Protein AF-I0I2G3-F1 (afdb_monomer_lite)

Radius of gyration: 22.26 Å; chains: 1; bounding box: 35×54×50 Å

Sequence (203 aa):
MKSCTKGRIFAIEGIVDIVRADERVVMYDIKTHDTAAVRANIEEHERQLNVYAHIWQNLRGQRLDETAVICTQLPETLKRAIAMGDERRIEVELAQWEPVISVPFEPEHVAETVVEFGAVVDQIEDGCFAPADLTTLQGRLPGTTRTFASAICQRCDARFSCASYRDYARSASHGVEARLRQYFEDFGDDGEQEERIISGLAD

Foldseek 3Di:
DDLCLVVDDDDDDDDWDWDDDDPAIEIEAEDQDAPVVCVVVVVVVQLVVLLVCCCQCPVVVHDHDFYKYFHPHQDPQLVVCVVVVVPVSNVVSVVVGDRIGTHDRDNVSNVVSVSVVSSVVVCVVVVVDAPDALCQQQDDDPPDPDGCCRPPLVPDPCNVVHPRNVVNVVVVCPVPPVVVVVVVPVPPPVVVVVVCVVVVPDD

pLDDT: mean 82.86, std 17.08, range [29.53, 97.31]

Secondary structure (DSSP, 8-state):
----------------EEEEETTEEEEEEEESS-HHHHHHTHHHHHHHHHHHHHIIIIIS-----EEEEEE-SPPHHHHHHHHHT-HHHHHHHHHH---EEEE---HHHHHHHHHHHHHHHHHHHTT---PPPHHHHHSBPTTSSSBHHHHTGGG-GGGGT-HHHHHHHHHTTTTHHHHHHHHHH-S--HHHHHHHHHTT---

Organism: Caldilinea aerophila (strain DSM 14535 / JCM 11387 / NBRC 104270 / STL-6-O1) (NCBI:txid926550)

InterPro domains:
  IPR011604 PD-(D/E)XK endonuclease-like domain superfamily [G3DSA:3.90.320.10] (2-164)
  IPR038726 PD-(D/E)XK endonuclease-like domain, AddAB-type [PF12705] (10-162)

Structure (mmCIF, N/CA/C/O backbone):
data_AF-I0I2G3-F1
#
_entry.id   AF-I0I2G3-F1
#
loop_
_atom_site.group_PDB
_atom_site.id
_atom_site.type_symbol
_atom_site.label_atom_id
_atom_site.label_alt_id
_atom_site.label_comp_id
_atom_site.label_asym_id
_atom_site.label_entity_id
_atom_site.label_seq_id
_atom_site.pdbx_PDB_ins_code
_atom_site.Cartn_x
_atom_site.Cartn_y
_atom_site.Cartn_z
_atom_site.occupancy
_atom_site.B_iso_or_equiv
_atom_site.auth_seq_id
_atom_site.auth_comp_id
_atom_site.auth_asym_id
_atom_site.auth_atom_id
_atom_site.pdbx_PDB_model_num
ATOM 1 N N . MET A 1 1 ? 6.280 17.556 12.533 1.00 34.00 1 MET A N 1
ATOM 2 C CA . MET A 1 1 ? 4.826 17.340 12.372 1.00 34.00 1 MET A CA 1
ATOM 3 C C . MET A 1 1 ? 4.164 17.502 13.730 1.00 34.00 1 MET A C 1
ATOM 5 O O . MET A 1 1 ? 4.653 16.914 14.684 1.00 34.00 1 MET A O 1
ATOM 9 N N . LYS A 1 2 ? 3.138 18.350 13.865 1.00 29.53 2 LYS A N 1
ATOM 10 C CA . LYS A 1 2 ? 2.362 18.444 15.112 1.00 29.53 2 LYS A CA 1
ATOM 11 C C . LYS A 1 2 ? 1.294 17.350 15.079 1.00 29.53 2 LYS A C 1
ATOM 13 O O . LYS A 1 2 ? 0.382 17.444 14.269 1.00 29.53 2 LYS A O 1
ATOM 18 N N . SER A 1 3 ? 1.422 16.342 15.940 1.00 40.59 3 SER A N 1
ATOM 19 C CA . SER A 1 3 ? 0.340 15.399 16.247 1.00 40.59 3 SER A CA 1
ATOM 20 C C . SER A 1 3 ? -0.824 16.201 16.832 1.00 40.59 3 SER A C 1
ATOM 22 O O . SER A 1 3 ? -0.683 16.815 17.892 1.00 40.59 3 SER A O 1
ATOM 24 N N . CYS A 1 4 ? -1.941 16.262 16.117 1.00 43.31 4 CYS A N 1
ATOM 25 C CA . CYS A 1 4 ? -3.121 17.006 16.527 1.00 43.31 4 CYS A CA 1
ATOM 26 C C . CYS A 1 4 ? -4.348 16.163 16.195 1.00 43.31 4 CYS A C 1
ATOM 28 O O . CYS A 1 4 ? -5.014 16.430 15.209 1.00 43.31 4 CYS A O 1
ATOM 30 N N . THR A 1 5 ? -4.623 15.130 16.992 1.00 59.16 5 THR A N 1
ATOM 31 C CA . THR A 1 5 ? -5.934 14.477 16.954 1.00 59.16 5 THR A CA 1
ATOM 32 C C . THR A 1 5 ? -6.941 15.441 17.579 1.00 59.16 5 THR A C 1
ATOM 34 O O . THR A 1 5 ? -6.922 15.660 18.792 1.00 59.16 5 THR A O 1
ATOM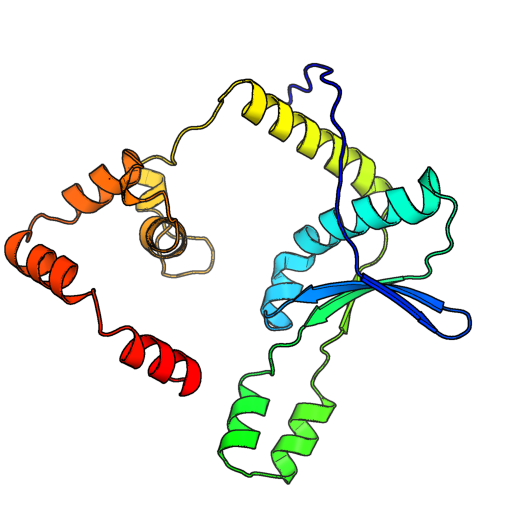 37 N N . LYS A 1 6 ? -7.808 16.056 16.772 1.00 75.88 6 LYS A N 1
ATOM 38 C CA . LYS A 1 6 ? -8.802 17.053 17.217 1.00 75.88 6 LYS A CA 1
ATOM 39 C C . LYS A 1 6 ? -10.054 16.427 17.839 1.00 75.88 6 LYS A C 1
ATOM 41 O O . LYS A 1 6 ? -11.040 17.121 18.071 1.00 75.88 6 LYS A O 1
ATOM 46 N N . GLY A 1 7 ? -10.028 15.121 18.110 1.00 75.19 7 GLY A N 1
ATOM 47 C CA . GLY A 1 7 ? -11.158 14.382 18.674 1.00 75.19 7 GLY A CA 1
ATOM 48 C C . GLY A 1 7 ? -12.331 14.225 17.703 1.00 75.19 7 GLY A C 1
ATOM 49 O O . GLY A 1 7 ? -13.448 13.967 18.146 1.00 75.19 7 GLY A O 1
ATOM 50 N N . ARG A 1 8 ? -12.100 14.398 16.392 1.00 84.25 8 ARG A N 1
ATOM 51 C CA . ARG A 1 8 ? -13.108 14.109 15.369 1.00 84.25 8 ARG A CA 1
ATOM 52 C C . ARG A 1 8 ? -13.425 12.618 15.371 1.00 84.25 8 ARG A C 1
ATOM 54 O O . ARG A 1 8 ? -12.535 11.780 15.491 1.00 84.25 8 ARG A O 1
ATOM 61 N N . ILE A 1 9 ? -14.706 12.301 15.230 1.00 88.56 9 ILE A N 1
ATOM 62 C CA . ILE A 1 9 ? -15.164 10.925 15.060 1.00 88.56 9 ILE A CA 1
ATOM 63 C C . ILE A 1 9 ? -15.030 10.581 13.579 1.00 88.56 9 ILE A C 1
ATOM 65 O O . ILE A 1 9 ? -15.525 11.319 12.729 1.00 88.56 9 ILE A O 1
ATOM 69 N N . PHE A 1 10 ? -14.386 9.458 13.283 1.00 89.75 10 PHE A N 1
ATOM 70 C CA . PHE A 1 10 ? -14.261 8.909 11.939 1.00 89.75 10 PHE A CA 1
ATOM 71 C C . PHE A 1 10 ? -14.585 7.415 11.953 1.00 89.75 10 PHE A C 1
ATOM 73 O O . PHE A 1 10 ? -14.518 6.759 12.995 1.00 89.75 10 PHE A O 1
ATOM 80 N N . ALA A 1 11 ? -14.941 6.886 10.787 1.00 89.19 11 ALA A N 1
ATOM 81 C CA . ALA A 1 11 ? -15.109 5.460 10.561 1.00 89.19 11 ALA A CA 1
ATOM 82 C C . ALA A 1 11 ? -13.995 4.970 9.631 1.00 89.19 11 ALA A C 1
ATOM 84 O O . ALA A 1 11 ? -13.629 5.663 8.683 1.00 89.19 11 ALA A O 1
ATOM 85 N N . ILE A 1 12 ? -13.462 3.781 9.912 1.00 88.19 12 ILE A N 1
ATOM 86 C CA . ILE A 1 12 ? -12.559 3.077 9.002 1.00 88.19 12 ILE A CA 1
ATOM 87 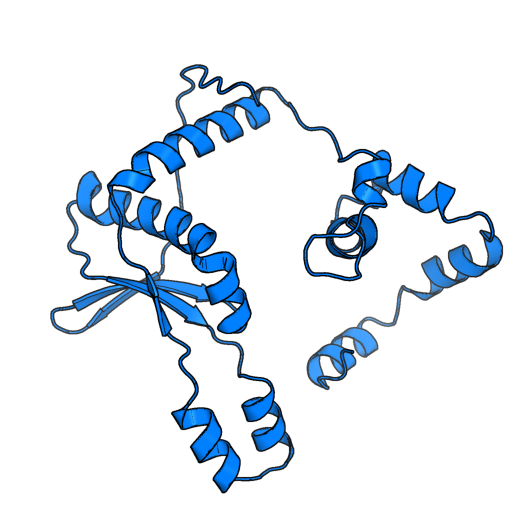C C . ILE A 1 12 ? -13.376 1.986 8.321 1.00 88.19 12 ILE A C 1
ATOM 89 O O . ILE A 1 12 ? -13.895 1.084 8.980 1.00 88.19 12 ILE A O 1
ATOM 93 N N . GLU A 1 13 ? -13.466 2.070 7.001 1.00 87.62 13 GLU A N 1
ATOM 94 C CA . GLU A 1 13 ? -14.130 1.079 6.164 1.00 87.62 13 GLU A CA 1
ATOM 95 C C . GLU A 1 13 ? -13.134 0.512 5.154 1.00 87.62 13 GLU A C 1
ATOM 97 O O . GLU A 1 13 ? -12.265 1.215 4.638 1.00 87.62 13 GLU A O 1
ATOM 102 N N . GLY A 1 14 ? -13.252 -0.781 4.873 1.00 84.25 14 GLY A N 1
ATOM 103 C CA . GLY A 1 14 ? -12.446 -1.447 3.864 1.00 84.25 14 GLY A CA 1
ATOM 104 C C . GLY A 1 14 ? -12.967 -2.840 3.558 1.00 84.25 14 GLY A C 1
ATOM 105 O O . GLY A 1 14 ? -13.774 -3.404 4.303 1.00 84.25 14 GLY A O 1
ATOM 106 N N . ILE A 1 15 ? -12.511 -3.368 2.430 1.00 87.25 15 ILE A N 1
ATOM 107 C CA . ILE A 1 15 ? -12.840 -4.702 1.942 1.00 87.25 15 ILE A CA 1
ATOM 108 C C . ILE A 1 15 ? -11.568 -5.531 2.050 1.00 87.25 15 ILE A C 1
ATOM 110 O O . ILE A 1 15 ? -10.496 -5.061 1.679 1.00 87.25 15 ILE A O 1
ATOM 114 N N . VAL A 1 16 ? -11.703 -6.743 2.575 1.00 86.50 16 VAL A N 1
ATOM 115 C CA . VAL A 1 16 ? -10.601 -7.695 2.691 1.00 86.50 16 VAL A CA 1
ATOM 116 C C . VAL A 1 16 ? -10.991 -9.025 2.096 1.00 86.50 16 VAL A C 1
ATOM 118 O O . VAL A 1 16 ? -12.137 -9.465 2.239 1.00 86.50 16 VAL A O 1
ATOM 121 N N . ASP A 1 17 ? -10.010 -9.674 1.486 1.00 90.06 17 ASP A N 1
ATOM 122 C CA . ASP A 1 17 ? -10.152 -11.030 1.002 1.00 90.06 17 ASP A CA 1
ATOM 123 C C . ASP A 1 17 ? -9.807 -12.013 2.125 1.00 90.06 17 ASP A C 1
ATOM 125 O O . ASP A 1 17 ? -8.842 -11.848 2.876 1.00 90.06 17 ASP A O 1
ATOM 129 N N . ILE A 1 18 ? -10.643 -13.038 2.283 1.00 91.19 18 ILE A N 1
ATOM 130 C CA . ILE A 1 18 ? -10.471 -14.071 3.305 1.00 91.19 18 ILE A CA 1
ATOM 131 C C . ILE A 1 18 ? -10.668 -15.430 2.652 1.00 91.19 18 ILE A C 1
ATOM 133 O O . ILE A 1 18 ? -11.665 -15.674 1.972 1.00 91.19 18 ILE A O 1
ATOM 137 N N . VAL A 1 19 ? -9.740 -16.344 2.915 1.00 90.81 19 VAL A N 1
ATOM 138 C CA . VAL A 1 19 ? -9.884 -17.762 2.591 1.00 90.81 19 VAL A CA 1
ATOM 139 C C . VAL A 1 19 ? -10.072 -18.519 3.893 1.00 90.81 19 VAL A C 1
ATOM 141 O O . VAL A 1 19 ? -9.331 -18.349 4.862 1.00 90.81 19 VAL A O 1
ATOM 144 N N . ARG A 1 20 ? -11.095 -19.371 3.903 1.00 90.31 20 ARG A N 1
ATOM 145 C CA . ARG A 1 20 ? -11.363 -20.326 4.971 1.00 90.31 20 ARG A CA 1
ATOM 146 C C . ARG A 1 20 ? -11.231 -21.720 4.379 1.00 90.31 20 ARG A C 1
ATOM 148 O O . ARG A 1 20 ? -12.069 -22.118 3.574 1.00 90.31 20 ARG A O 1
ATOM 155 N N . ALA A 1 21 ? -10.182 -22.427 4.772 1.00 87.31 21 ALA A N 1
ATOM 156 C CA . ALA A 1 21 ? -9.932 -23.802 4.367 1.00 87.31 21 ALA A CA 1
ATOM 157 C C . ALA A 1 21 ? -9.712 -24.644 5.624 1.00 87.31 21 ALA A C 1
ATOM 159 O O . ALA A 1 21 ? -8.877 -24.301 6.461 1.00 87.31 21 ALA A O 1
ATOM 160 N N . ASP A 1 22 ? -10.491 -25.715 5.758 1.00 85.69 22 ASP A N 1
ATOM 161 C CA . ASP A 1 22 ? -10.496 -26.599 6.924 1.00 85.69 22 ASP A CA 1
ATOM 162 C C . ASP A 1 22 ? -10.585 -25.817 8.250 1.00 85.69 22 ASP A C 1
ATOM 164 O O . ASP A 1 22 ? -11.580 -25.139 8.522 1.00 85.69 22 ASP A O 1
ATOM 168 N N . GLU A 1 23 ? -9.532 -25.884 9.067 1.00 87.94 23 GLU A N 1
ATOM 169 C CA . GLU A 1 23 ? -9.432 -25.225 10.368 1.00 87.94 23 GLU A CA 1
ATOM 170 C C . GLU A 1 23 ? -8.621 -23.922 10.340 1.00 87.94 23 GLU A C 1
ATOM 172 O O . GLU A 1 23 ? -8.274 -23.416 11.408 1.00 87.94 23 GLU A O 1
ATOM 177 N N . ARG A 1 24 ? -8.306 -23.375 9.158 1.00 90.56 24 ARG A N 1
ATOM 178 C CA . ARG A 1 24 ? -7.487 -22.165 9.005 1.00 90.56 24 ARG A CA 1
ATOM 179 C C . ARG A 1 24 ? -8.250 -21.056 8.285 1.00 90.56 24 ARG A C 1
ATOM 181 O O . ARG A 1 24 ? -8.830 -21.251 7.216 1.00 90.56 24 ARG A O 1
ATOM 188 N N . VAL A 1 25 ? -8.223 -19.868 8.873 1.00 92.88 25 VAL A N 1
ATOM 189 C CA . VAL A 1 25 ? -8.755 -18.625 8.320 1.00 92.88 25 VAL A CA 1
ATOM 190 C C . VAL A 1 25 ? -7.587 -17.691 8.057 1.00 92.88 25 VAL A C 1
ATOM 192 O O . VAL A 1 25 ? -6.916 -17.261 8.994 1.00 92.88 25 VAL A O 1
ATOM 195 N N . VAL A 1 26 ? -7.365 -17.369 6.788 1.00 93.19 26 VAL A N 1
ATOM 196 C CA . VAL A 1 26 ? -6.298 -16.464 6.358 1.00 93.19 26 VAL A CA 1
ATOM 197 C C . VAL A 1 26 ? -6.931 -15.240 5.719 1.00 93.19 26 VAL A C 1
ATOM 199 O O . VAL A 1 26 ? -7.720 -15.369 4.780 1.00 93.19 26 VAL A O 1
ATOM 202 N N . MET A 1 27 ? -6.595 -14.064 6.236 1.00 94.75 27 MET A N 1
ATOM 203 C CA . MET A 1 27 ? -6.882 -12.791 5.579 1.00 94.75 27 MET A CA 1
ATOM 204 C C . MET A 1 27 ? -5.725 -12.471 4.650 1.00 94.75 27 MET A C 1
ATOM 206 O O . MET A 1 27 ? -4.569 -12.609 5.039 1.00 94.75 27 MET A O 1
ATOM 210 N N . TYR A 1 28 ? -6.010 -12.046 3.432 1.00 93.88 28 TYR A N 1
ATOM 211 C CA . TYR A 1 28 ? -4.944 -11.693 2.516 1.00 93.88 28 TYR A CA 1
ATOM 212 C C . TYR A 1 28 ? -5.275 -10.479 1.673 1.00 93.88 28 TYR A C 1
ATOM 214 O O . TYR A 1 28 ? -6.423 -10.058 1.550 1.00 93.88 28 TYR A O 1
ATOM 222 N N . ASP A 1 29 ? -4.218 -9.930 1.098 1.00 93.19 29 ASP A N 1
ATOM 223 C CA . ASP A 1 29 ? -4.259 -8.822 0.165 1.00 93.19 29 ASP A CA 1
ATOM 224 C C . ASP A 1 29 ? -3.527 -9.235 -1.118 1.00 93.19 29 ASP A C 1
ATOM 226 O O . ASP A 1 29 ? -2.368 -9.656 -1.088 1.00 93.19 29 ASP A O 1
ATOM 230 N N . ILE A 1 30 ? -4.224 -9.189 -2.255 1.00 92.50 30 ILE A N 1
ATOM 231 C CA . ILE A 1 30 ? -3.646 -9.548 -3.555 1.00 92.50 30 ILE A CA 1
ATOM 232 C C . ILE A 1 30 ? -2.977 -8.315 -4.159 1.00 92.50 30 ILE A C 1
ATOM 234 O O . ILE A 1 30 ? -3.621 -7.288 -4.376 1.00 92.50 30 ILE A O 1
ATOM 238 N N . LYS A 1 31 ? -1.696 -8.433 -4.518 1.00 90.81 31 LYS A N 1
ATOM 239 C CA . LYS A 1 31 ? -0.933 -7.373 -5.183 1.00 90.81 31 LYS A CA 1
ATOM 240 C C . LYS A 1 31 ? -0.419 -7.816 -6.550 1.00 90.81 31 LYS A C 1
ATOM 242 O O . LYS A 1 31 ? -0.006 -8.956 -6.764 1.00 90.81 31 LYS A O 1
ATOM 247 N N . THR A 1 32 ? -0.407 -6.873 -7.487 1.00 89.75 32 THR A N 1
ATOM 248 C CA . THR A 1 32 ? 0.162 -7.023 -8.838 1.00 89.75 32 THR A CA 1
ATOM 249 C C . THR A 1 32 ? 1.641 -6.640 -8.907 1.00 89.75 32 THR A C 1
ATOM 251 O O . THR A 1 32 ? 2.166 -6.459 -9.998 1.00 89.75 32 THR A O 1
ATOM 254 N N . HIS A 1 33 ? 2.293 -6.471 -7.758 1.00 87.38 33 HIS A N 1
ATOM 255 C CA . HIS A 1 33 ? 3.720 -6.180 -7.649 1.00 87.38 33 HIS A CA 1
ATOM 256 C C . HIS A 1 33 ? 4.502 -7.478 -7.434 1.00 87.38 33 HIS A C 1
ATOM 258 O O . HIS A 1 33 ? 3.933 -8.485 -7.001 1.00 87.38 33 HIS A O 1
ATOM 264 N N . ASP A 1 34 ? 5.802 -7.460 -7.728 1.00 86.56 34 ASP A N 1
ATOM 265 C CA . ASP A 1 34 ? 6.682 -8.577 -7.403 1.00 86.56 34 ASP A CA 1
ATOM 266 C C . ASP A 1 34 ? 6.962 -8.676 -5.892 1.00 86.56 34 ASP A C 1
ATOM 268 O O . ASP A 1 34 ? 6.750 -7.744 -5.108 1.00 86.56 34 ASP A O 1
ATOM 272 N N . THR A 1 35 ? 7.456 -9.840 -5.482 1.00 89.31 35 THR A N 1
ATOM 273 C CA . THR A 1 35 ? 7.697 -10.160 -4.074 1.00 89.31 35 THR A CA 1
ATOM 274 C C . THR A 1 35 ? 8.804 -9.310 -3.455 1.00 89.31 35 THR A C 1
ATOM 276 O O . THR A 1 35 ? 8.755 -9.042 -2.257 1.00 89.31 35 THR A O 1
ATOM 279 N N . ALA A 1 36 ? 9.790 -8.853 -4.232 1.00 87.19 36 ALA A N 1
ATOM 280 C CA . ALA A 1 36 ? 10.865 -8.005 -3.729 1.00 87.19 36 ALA A CA 1
ATOM 281 C C . ALA A 1 36 ? 10.348 -6.596 -3.411 1.00 87.19 36 ALA A C 1
ATOM 283 O O . ALA A 1 36 ? 10.671 -6.052 -2.355 1.00 87.19 36 ALA A O 1
ATOM 284 N N . ALA A 1 37 ? 9.495 -6.040 -4.275 1.00 85.81 37 ALA A N 1
ATOM 285 C CA . ALA A 1 37 ? 8.841 -4.756 -4.058 1.00 85.81 37 ALA A CA 1
ATOM 286 C C . ALA A 1 37 ? 7.932 -4.780 -2.820 1.00 85.81 37 ALA A C 1
ATOM 288 O O . ALA A 1 37 ? 7.991 -3.860 -2.005 1.00 85.81 37 ALA A O 1
ATOM 289 N N . VAL A 1 38 ? 7.143 -5.844 -2.635 1.00 89.81 38 VAL A N 1
ATOM 290 C CA . VAL A 1 38 ? 6.296 -6.004 -1.439 1.00 89.81 38 VAL A CA 1
ATOM 291 C C . VAL A 1 38 ? 7.145 -6.164 -0.177 1.00 89.81 38 VAL A C 1
ATOM 293 O O . VAL A 1 38 ? 6.899 -5.483 0.814 1.00 89.81 38 VAL A O 1
ATOM 296 N N . ARG A 1 39 ? 8.189 -7.006 -0.202 1.00 90.81 39 ARG A N 1
ATOM 297 C CA . ARG A 1 39 ? 9.089 -7.194 0.953 1.00 90.81 39 ARG A CA 1
ATOM 298 C C . ARG A 1 39 ? 9.806 -5.904 1.352 1.00 90.81 39 ARG A C 1
ATOM 300 O O . ARG A 1 39 ? 9.988 -5.665 2.540 1.00 90.81 39 ARG A O 1
ATOM 307 N N . ALA A 1 40 ? 10.187 -5.070 0.386 1.00 88.50 40 ALA A N 1
ATOM 308 C CA . ALA A 1 40 ? 10.818 -3.780 0.656 1.00 88.50 40 ALA A CA 1
ATOM 309 C C . ALA A 1 40 ? 9.880 -2.773 1.349 1.00 88.50 40 ALA A C 1
ATOM 311 O O . ALA A 1 40 ? 10.372 -1.840 1.974 1.00 88.50 40 ALA A O 1
ATOM 312 N N . ASN A 1 41 ? 8.559 -2.969 1.260 1.00 88.88 41 ASN A N 1
ATOM 313 C CA . ASN A 1 41 ? 7.534 -2.090 1.835 1.00 88.88 41 ASN A CA 1
ATOM 314 C C . ASN A 1 41 ? 6.608 -2.846 2.805 1.00 88.88 41 ASN A C 1
ATOM 316 O O . ASN A 1 41 ? 5.440 -2.494 2.972 1.00 88.88 41 ASN A O 1
ATOM 320 N N . ILE A 1 42 ? 7.111 -3.912 3.437 1.00 90.44 42 ILE A N 1
ATOM 321 C CA . ILE A 1 42 ? 6.284 -4.830 4.231 1.00 90.44 42 ILE A CA 1
ATOM 322 C C . ILE A 1 42 ? 5.566 -4.130 5.391 1.00 90.44 42 ILE A C 1
ATOM 324 O O . ILE A 1 42 ? 4.415 -4.447 5.664 1.00 90.44 42 ILE A O 1
ATOM 328 N N . GLU A 1 43 ? 6.195 -3.121 5.996 1.00 90.44 43 GLU A N 1
ATOM 329 C CA . GLU A 1 43 ? 5.629 -2.323 7.092 1.00 90.44 43 GLU A CA 1
ATOM 330 C C . GLU A 1 43 ? 4.361 -1.549 6.677 1.00 90.44 43 GLU A C 1
ATOM 332 O O . GLU A 1 43 ? 3.481 -1.282 7.494 1.00 90.44 43 GLU A O 1
ATOM 337 N N . GLU A 1 44 ? 4.236 -1.153 5.405 1.00 88.38 44 GLU A N 1
ATOM 338 C CA . GLU A 1 44 ? 3.019 -0.498 4.902 1.00 88.38 44 GLU A CA 1
ATOM 339 C C . GLU A 1 44 ? 1.870 -1.502 4.772 1.00 88.38 44 GLU A C 1
ATOM 341 O O . GLU A 1 44 ? 0.740 -1.224 5.183 1.00 88.38 44 GLU A O 1
ATOM 346 N N . HIS A 1 45 ? 2.172 -2.695 4.255 1.00 91.06 45 HIS A N 1
ATOM 347 C CA . HIS A 1 45 ? 1.209 -3.790 4.157 1.00 91.06 45 HIS A CA 1
ATOM 348 C C . HIS A 1 45 ? 0.780 -4.296 5.538 1.00 91.06 45 HIS A C 1
ATOM 350 O O . HIS A 1 45 ? -0.403 -4.557 5.758 1.00 91.06 45 HIS A O 1
ATOM 356 N N . GLU A 1 46 ? 1.716 -4.378 6.482 1.00 92.06 46 GLU A N 1
ATOM 357 C CA . GLU A 1 46 ? 1.460 -4.759 7.869 1.00 92.06 46 GLU A CA 1
ATOM 358 C C . GLU A 1 46 ? 0.494 -3.791 8.551 1.00 92.06 46 GLU A C 1
ATOM 360 O O . GLU A 1 46 ? -0.527 -4.224 9.085 1.00 92.06 46 GLU A O 1
ATOM 365 N N . ARG A 1 47 ? 0.738 -2.476 8.459 1.00 90.94 47 ARG A N 1
ATOM 366 C CA . ARG A 1 47 ? -0.167 -1.460 9.022 1.00 90.94 47 ARG A CA 1
ATOM 367 C C . ARG A 1 47 ? -1.596 -1.613 8.513 1.00 90.94 47 ARG A C 1
ATOM 369 O O . ARG A 1 47 ? -2.541 -1.584 9.302 1.00 90.94 47 ARG A O 1
ATOM 376 N N . GLN A 1 48 ? -1.764 -1.823 7.207 1.00 89.62 48 GLN A N 1
ATOM 377 C CA . GLN A 1 48 ? -3.082 -2.046 6.617 1.00 89.62 48 GLN A CA 1
ATOM 378 C C . GLN A 1 48 ? -3.735 -3.338 7.140 1.00 89.62 48 GLN A C 1
ATOM 380 O O . GLN A 1 48 ? -4.876 -3.310 7.611 1.00 89.62 48 GLN A O 1
ATOM 385 N N . LEU A 1 49 ? -3.024 -4.467 7.074 1.00 92.44 49 LEU A N 1
ATOM 386 C CA . LEU A 1 49 ? -3.552 -5.774 7.472 1.00 92.44 49 LEU A CA 1
ATOM 387 C C . LEU A 1 49 ? -3.852 -5.848 8.974 1.00 92.44 49 LEU A C 1
ATOM 389 O O . LEU A 1 49 ? -4.855 -6.452 9.351 1.00 92.44 49 LEU A O 1
ATOM 393 N N . ASN A 1 50 ? -3.066 -5.187 9.825 1.00 91.75 50 ASN A N 1
ATOM 394 C CA . ASN A 1 50 ? -3.292 -5.140 11.270 1.00 91.75 50 ASN A CA 1
ATOM 395 C C . ASN A 1 50 ? -4.615 -4.447 11.623 1.00 91.75 50 ASN A C 1
ATOM 397 O O . ASN A 1 50 ? -5.366 -4.942 12.467 1.00 91.75 50 ASN A O 1
ATOM 401 N N . VAL A 1 51 ? -4.954 -3.341 10.951 1.00 92.12 51 VAL A N 1
ATOM 402 C CA . VAL A 1 51 ? -6.243 -2.658 11.161 1.00 92.12 51 VAL A CA 1
ATOM 403 C C . VAL A 1 51 ? -7.407 -3.583 10.809 1.00 92.12 51 VAL A C 1
ATOM 405 O O . VAL A 1 51 ? -8.361 -3.711 11.581 1.00 92.12 51 VAL A O 1
ATOM 408 N N . TYR A 1 52 ? -7.325 -4.281 9.676 1.00 91.81 52 TYR A N 1
ATOM 409 C CA . TYR A 1 52 ? -8.376 -5.210 9.273 1.00 91.81 52 TYR A CA 1
ATOM 410 C C . TYR A 1 52 ? -8.466 -6.441 10.174 1.00 91.81 52 TYR A C 1
ATOM 412 O O . TYR A 1 52 ? -9.572 -6.837 10.554 1.00 91.81 52 TYR A O 1
ATOM 420 N N . ALA A 1 53 ? -7.326 -7.013 10.561 1.00 92.12 53 ALA A N 1
ATOM 421 C CA . ALA A 1 53 ? -7.255 -8.123 11.499 1.00 92.12 53 ALA A CA 1
ATOM 422 C C . ALA A 1 53 ? -7.901 -7.754 12.839 1.00 92.12 53 ALA A C 1
ATOM 424 O O . ALA A 1 53 ? -8.719 -8.520 13.347 1.00 92.12 53 ALA A O 1
ATOM 425 N N . HIS A 1 54 ? -7.647 -6.546 13.353 1.00 91.12 54 HIS A N 1
ATOM 426 C CA . HIS A 1 54 ? -8.279 -6.047 14.572 1.00 91.12 54 HIS A CA 1
ATOM 427 C C . HIS A 1 54 ? -9.801 -5.895 14.434 1.00 91.12 54 HIS A C 1
ATOM 429 O O . HIS A 1 54 ? -10.557 -6.344 15.298 1.00 91.12 54 HIS A O 1
ATOM 435 N N . ILE A 1 55 ? -10.285 -5.302 13.337 1.00 90.00 55 ILE A N 1
ATOM 436 C CA . ILE A 1 55 ? -11.730 -5.179 13.083 1.00 90.00 55 ILE A CA 1
ATOM 437 C C . ILE A 1 55 ? -12.381 -6.570 13.030 1.00 90.00 55 ILE A C 1
ATOM 439 O O . ILE A 1 55 ? -13.461 -6.785 13.585 1.00 90.00 55 ILE A O 1
ATOM 443 N N . TRP A 1 56 ? -11.725 -7.530 12.383 1.00 91.44 56 TRP A N 1
ATOM 444 C CA . TRP A 1 56 ? -12.236 -8.884 12.219 1.00 91.44 56 TRP A CA 1
ATOM 445 C C . TRP A 1 56 ? -12.228 -9.693 13.526 1.00 91.44 56 TRP A C 1
ATOM 447 O O . TRP A 1 56 ? -13.269 -10.215 13.933 1.00 91.44 56 TRP A O 1
ATOM 457 N N . GLN A 1 57 ? -11.084 -9.769 14.208 1.00 90.62 57 GLN A N 1
ATOM 458 C CA . GLN A 1 57 ? -10.924 -10.551 15.435 1.00 90.62 57 GLN A CA 1
ATOM 459 C C . GLN A 1 57 ? -11.592 -9.893 16.639 1.00 90.62 57 GLN A C 1
ATOM 461 O O . GLN A 1 57 ? -12.393 -10.528 17.323 1.00 90.62 57 GLN A O 1
ATOM 466 N N . ASN A 1 58 ? -11.284 -8.624 16.904 1.00 87.12 58 ASN A N 1
ATOM 467 C CA . ASN A 1 58 ? -11.643 -7.975 18.162 1.00 87.12 58 ASN A CA 1
ATOM 468 C C . ASN A 1 58 ? -13.042 -7.364 18.113 1.00 87.12 58 ASN A C 1
ATOM 470 O O . ASN A 1 58 ? -13.811 -7.534 19.056 1.00 87.12 58 ASN A O 1
ATOM 474 N N . LEU A 1 59 ? -13.386 -6.662 17.028 1.00 87.06 59 LEU A N 1
ATOM 475 C CA . LEU A 1 59 ? -14.673 -5.960 16.943 1.00 87.06 59 LEU A CA 1
ATOM 476 C C . LEU A 1 59 ? -15.807 -6.872 16.464 1.00 87.06 59 LEU A C 1
ATOM 478 O O . LEU A 1 59 ? -16.936 -6.745 16.935 1.00 87.06 59 LEU A O 1
ATOM 482 N N . ARG A 1 60 ? -15.523 -7.804 15.543 1.00 89.12 60 ARG A N 1
ATOM 483 C CA . ARG A 1 60 ? -16.515 -8.761 15.015 1.00 89.12 60 ARG A CA 1
ATOM 484 C C . ARG A 1 60 ? -16.474 -10.140 15.682 1.00 89.12 60 ARG A C 1
ATOM 486 O O . ARG A 1 60 ? -17.345 -10.963 15.391 1.00 89.12 60 ARG A O 1
ATOM 493 N N . GLY A 1 61 ? -15.494 -10.403 16.550 1.00 90.88 61 GLY A N 1
ATOM 494 C CA . GLY A 1 61 ? -15.373 -11.665 17.289 1.00 90.88 61 GLY A CA 1
ATOM 495 C C . GLY A 1 61 ? -15.091 -12.882 16.405 1.00 90.88 61 GLY A C 1
ATOM 496 O O . GLY A 1 61 ? -15.466 -13.998 16.762 1.00 90.88 61 GLY A O 1
ATOM 497 N N . GLN A 1 62 ? -14.509 -12.682 15.221 1.00 91.62 62 GLN A N 1
ATOM 498 C CA . GLN A 1 62 ? -14.268 -13.756 14.261 1.00 91.62 62 GLN A CA 1
ATOM 499 C C . GLN A 1 62 ? -12.869 -14.349 14.432 1.00 91.62 62 GLN A C 1
ATOM 501 O O . GLN A 1 62 ? -11.895 -13.643 14.668 1.00 91.62 62 GLN A O 1
ATOM 506 N N . ARG A 1 63 ? -12.737 -15.663 14.242 1.00 91.44 63 ARG A N 1
ATOM 507 C CA . ARG A 1 63 ? -11.419 -16.307 14.205 1.00 91.44 63 ARG A CA 1
ATOM 508 C C . ARG A 1 63 ? -10.635 -15.857 12.967 1.00 91.44 63 ARG A C 1
ATOM 510 O O . ARG A 1 63 ? -11.200 -15.769 11.874 1.00 91.44 63 ARG A O 1
ATOM 517 N N . LEU A 1 64 ? -9.342 -15.627 13.156 1.00 92.38 64 LEU A N 1
ATOM 518 C CA . LEU A 1 64 ? -8.342 -15.380 12.121 1.00 92.38 64 LEU A CA 1
ATOM 519 C C . LEU A 1 64 ? -7.033 -15.988 12.610 1.00 92.38 64 LEU A C 1
ATOM 521 O O . LEU A 1 64 ? -6.675 -15.774 13.765 1.00 92.38 64 LEU A O 1
ATOM 525 N N . ASP A 1 65 ? -6.372 -16.761 11.760 1.00 91.38 65 ASP A N 1
ATOM 526 C CA . ASP A 1 65 ? -5.161 -17.496 12.121 1.00 91.38 65 ASP A CA 1
ATOM 527 C C . ASP A 1 65 ? -3.900 -16.840 11.542 1.00 91.38 65 ASP A C 1
ATOM 529 O O . ASP A 1 65 ? -2.833 -16.952 12.135 1.00 91.38 65 ASP A O 1
ATOM 533 N N . GLU A 1 66 ? -4.010 -16.146 10.404 1.00 91.69 66 GLU A N 1
ATOM 534 C CA . GLU A 1 66 ? -2.876 -15.509 9.724 1.00 91.69 66 GLU A CA 1
ATOM 535 C C . GLU A 1 66 ? -3.324 -14.348 8.826 1.00 91.69 66 GLU A C 1
ATOM 537 O O . GLU A 1 66 ? -4.457 -14.342 8.329 1.00 91.69 66 GLU A O 1
ATOM 542 N N . THR A 1 67 ? -2.413 -13.400 8.576 1.00 94.56 67 THR A N 1
ATOM 543 C CA . THR A 1 67 ? -2.519 -12.460 7.459 1.00 94.56 67 THR A CA 1
ATOM 544 C C . THR A 1 67 ? -1.375 -12.644 6.454 1.00 94.56 67 THR A C 1
ATOM 546 O O . THR A 1 67 ? -0.287 -13.111 6.796 1.00 94.56 67 THR A O 1
ATOM 549 N N . ALA A 1 68 ? -1.623 -12.342 5.179 1.00 95.06 68 ALA A N 1
ATOM 550 C CA . ALA A 1 68 ? -0.617 -12.493 4.130 1.00 95.06 68 ALA A CA 1
ATOM 551 C C . ALA A 1 68 ? -0.815 -11.514 2.966 1.00 95.06 68 ALA A C 1
ATOM 553 O O . ALA A 1 68 ? -1.921 -11.054 2.696 1.00 95.06 68 ALA A O 1
ATOM 554 N N . VAL A 1 69 ? 0.250 -11.260 2.211 1.00 95.06 69 VAL A N 1
ATOM 555 C CA . VAL A 1 69 ? 0.180 -10.618 0.891 1.00 95.06 69 VAL A CA 1
ATOM 556 C C . VAL A 1 69 ? 0.450 -11.668 -0.182 1.00 95.06 69 VAL A C 1
ATOM 558 O O . VAL A 1 69 ? 1.412 -12.430 -0.078 1.00 95.06 69 VAL A O 1
ATOM 561 N N . ILE A 1 70 ? -0.385 -11.712 -1.221 1.00 94.62 70 ILE A N 1
ATOM 562 C CA . ILE A 1 70 ? -0.230 -12.625 -2.360 1.00 94.62 70 ILE A CA 1
ATOM 563 C C . ILE A 1 70 ? 0.187 -11.820 -3.589 1.00 94.62 70 ILE A C 1
ATOM 565 O O . ILE A 1 70 ? -0.585 -11.028 -4.129 1.00 94.62 70 ILE A O 1
ATOM 569 N N . CYS A 1 71 ? 1.411 -12.045 -4.054 1.00 94.50 71 CYS A N 1
ATOM 570 C CA . CYS A 1 71 ? 1.964 -11.412 -5.244 1.00 94.50 71 CYS A CA 1
ATOM 571 C C . CYS A 1 71 ? 1.608 -12.223 -6.492 1.00 94.50 71 CYS A C 1
ATOM 573 O O . CYS A 1 71 ? 1.964 -13.394 -6.605 1.00 94.50 71 CYS A O 1
ATOM 575 N N . THR A 1 72 ? 0.940 -11.593 -7.454 1.00 92.75 72 THR A N 1
ATOM 576 C CA . THR A 1 72 ? 0.545 -12.235 -8.723 1.00 92.75 72 THR A CA 1
ATOM 577 C C . THR A 1 72 ? 1.535 -11.993 -9.859 1.00 92.75 72 THR A C 1
ATOM 579 O O . THR A 1 72 ? 1.487 -12.686 -10.876 1.00 92.75 72 THR A O 1
ATOM 582 N N . GLN A 1 73 ? 2.461 -11.043 -9.700 1.00 92.56 73 GLN A N 1
ATOM 583 C CA . GLN A 1 73 ? 3.488 -10.778 -10.699 1.00 92.56 73 GLN A CA 1
ATOM 584 C C . GLN A 1 73 ? 4.538 -11.894 -10.702 1.00 92.56 73 GLN A C 1
ATOM 586 O O . GLN A 1 73 ? 5.198 -12.157 -9.695 1.00 92.56 73 GLN A O 1
ATOM 591 N N . LEU A 1 74 ? 4.727 -12.511 -11.869 1.00 91.56 74 LEU A N 1
ATOM 592 C CA . LEU A 1 74 ? 5.795 -13.484 -12.079 1.00 91.56 74 LEU A CA 1
ATOM 593 C C . LEU A 1 74 ? 7.174 -12.808 -11.957 1.00 91.56 74 LEU A C 1
ATOM 595 O O . LEU A 1 74 ? 7.351 -11.709 -12.494 1.00 91.56 74 LEU A O 1
ATOM 599 N N . PRO A 1 75 ? 8.173 -13.464 -11.342 1.00 91.19 75 PRO A N 1
ATOM 600 C CA . PRO A 1 75 ? 9.552 -12.991 -11.372 1.00 91.19 75 PRO A CA 1
ATOM 601 C C . PRO A 1 75 ? 10.063 -12.833 -12.810 1.00 91.19 75 PRO A C 1
ATOM 603 O O . PRO A 1 75 ? 9.759 -13.650 -13.682 1.00 91.19 75 PRO A O 1
ATOM 606 N N . GLU A 1 76 ? 10.904 -11.828 -13.067 1.00 91.25 76 GLU A N 1
ATOM 607 C CA . GLU A 1 76 ? 11.468 -11.582 -14.407 1.00 91.25 76 GLU A CA 1
ATOM 608 C C . GLU A 1 76 ? 12.293 -12.761 -14.946 1.00 91.25 76 GLU A C 1
ATOM 610 O O . GLU A 1 76 ? 12.445 -12.952 -16.154 1.00 91.25 76 GLU A O 1
ATOM 615 N N . THR A 1 77 ? 12.859 -13.583 -14.065 1.00 93.00 77 THR A N 1
ATOM 616 C CA . THR A 1 77 ? 13.549 -14.818 -14.451 1.00 93.00 77 THR A CA 1
ATOM 617 C C . THR A 1 77 ? 12.577 -15.875 -14.980 1.00 93.00 77 THR A C 1
ATOM 619 O O . THR A 1 77 ? 12.843 -16.456 -16.034 1.00 93.00 77 THR A O 1
ATOM 622 N N . LEU A 1 78 ? 11.423 -16.046 -14.329 1.00 93.94 78 LEU A N 1
ATOM 623 C CA . LEU A 1 78 ? 10.356 -16.952 -14.757 1.00 93.94 78 LEU A CA 1
ATOM 624 C C . LEU A 1 78 ? 9.688 -16.469 -16.053 1.00 93.94 78 LEU A C 1
ATOM 626 O O . LEU A 1 78 ? 9.526 -17.260 -16.980 1.00 93.94 78 LEU A O 1
ATOM 630 N N . LYS A 1 79 ? 9.386 -15.168 -16.175 1.00 94.31 79 LYS A N 1
ATOM 631 C CA . LYS A 1 79 ? 8.848 -14.586 -17.423 1.00 94.31 79 LYS A CA 1
ATOM 632 C C . LYS A 1 79 ? 9.759 -14.868 -18.620 1.00 94.31 79 LYS A C 1
ATOM 634 O O . LYS A 1 79 ? 9.289 -15.306 -19.667 1.00 94.31 79 LYS A O 1
ATOM 639 N N . ARG A 1 80 ? 11.074 -14.672 -18.455 1.00 95.06 80 ARG A N 1
ATOM 640 C CA . ARG A 1 80 ? 12.067 -14.960 -19.505 1.00 95.06 80 ARG A CA 1
ATOM 641 C C . ARG A 1 80 ? 12.137 -16.443 -19.858 1.00 95.06 80 ARG A C 1
ATOM 643 O O . ARG A 1 80 ? 12.228 -16.764 -21.037 1.00 95.06 80 ARG A O 1
ATOM 650 N N . ALA A 1 81 ? 12.073 -17.336 -18.870 1.00 95.81 81 ALA A N 1
ATOM 651 C CA . ALA A 1 81 ? 12.065 -18.780 -19.110 1.00 95.81 81 ALA A CA 1
ATOM 652 C C . ALA A 1 81 ? 10.845 -19.216 -19.941 1.00 95.81 81 ALA A C 1
ATOM 654 O O . ALA A 1 81 ? 11.000 -19.959 -20.909 1.00 95.81 81 ALA A O 1
ATOM 655 N N . ILE A 1 82 ? 9.661 -18.682 -19.612 1.00 95.06 82 ILE A N 1
ATOM 656 C CA . ILE A 1 82 ? 8.416 -18.913 -20.361 1.00 95.06 82 ILE A CA 1
ATOM 657 C C . ILE A 1 82 ? 8.548 -18.404 -21.800 1.00 95.06 82 ILE A C 1
ATOM 659 O O . ILE A 1 82 ? 8.261 -19.144 -22.736 1.00 95.06 82 ILE A O 1
ATOM 663 N N . ALA A 1 83 ? 9.037 -17.175 -21.990 1.00 96.19 83 ALA A N 1
ATOM 664 C CA . ALA A 1 83 ? 9.203 -16.583 -23.319 1.00 96.19 83 ALA A CA 1
ATOM 665 C C . ALA A 1 83 ? 10.186 -17.363 -24.216 1.00 96.19 83 ALA A C 1
ATOM 667 O O . ALA A 1 83 ? 10.031 -17.381 -25.434 1.00 96.19 83 ALA A O 1
ATOM 668 N N . MET A 1 84 ? 11.191 -18.015 -23.623 1.00 95.81 84 MET A N 1
ATOM 669 C CA . MET A 1 84 ? 12.180 -18.833 -24.336 1.00 95.81 84 MET A CA 1
ATOM 670 C C . MET A 1 84 ? 11.732 -20.286 -24.561 1.00 95.81 84 MET A C 1
ATOM 672 O O . MET A 1 84 ? 12.416 -21.012 -25.280 1.00 95.81 84 MET A O 1
ATOM 676 N N . GLY A 1 85 ? 10.628 -20.729 -23.945 1.00 96.06 85 GLY A N 1
ATOM 677 C CA . GLY A 1 85 ? 10.193 -22.129 -23.981 1.00 96.06 85 GLY A CA 1
ATOM 678 C C . GLY A 1 85 ? 11.163 -23.101 -23.292 1.00 96.06 85 GLY A C 1
ATOM 679 O O . GLY A 1 85 ? 11.203 -24.277 -23.643 1.00 96.06 85 GLY A O 1
ATOM 680 N N . ASP A 1 86 ? 11.975 -22.626 -22.340 1.00 96.62 86 ASP A N 1
ATOM 681 C CA . ASP A 1 86 ? 12.943 -23.455 -21.607 1.00 96.62 86 ASP A CA 1
ATOM 682 C C . ASP A 1 86 ? 12.241 -24.174 -20.445 1.00 96.62 86 ASP A C 1
ATOM 684 O O . ASP A 1 86 ? 12.237 -23.693 -19.311 1.00 96.62 86 ASP A O 1
ATOM 688 N N . GLU A 1 87 ? 11.624 -25.325 -20.735 1.00 97.31 87 GLU A N 1
ATOM 689 C CA . GLU A 1 87 ? 10.838 -26.118 -19.774 1.00 97.31 87 GLU A CA 1
ATOM 690 C C . GLU A 1 87 ? 11.602 -26.404 -18.474 1.00 97.31 87 GLU A C 1
ATOM 692 O O . GLU A 1 87 ? 11.078 -26.203 -17.378 1.00 97.31 87 GLU A O 1
ATOM 697 N N . ARG A 1 88 ? 12.883 -26.777 -18.581 1.00 96.31 88 ARG A N 1
ATOM 698 C CA . ARG A 1 88 ? 13.724 -27.073 -17.415 1.00 96.31 88 ARG A CA 1
ATOM 699 C C . ARG A 1 88 ? 13.904 -25.838 -16.536 1.00 96.31 88 ARG A C 1
ATOM 701 O O . ARG A 1 88 ? 13.940 -25.940 -15.311 1.00 96.31 88 ARG A O 1
ATOM 708 N N . ARG A 1 89 ? 14.073 -24.663 -17.143 1.00 95.44 89 ARG A N 1
ATOM 709 C CA . ARG A 1 89 ? 14.205 -23.415 -16.390 1.00 95.44 89 ARG A CA 1
ATOM 710 C C . ARG A 1 89 ? 12.874 -22.973 -15.793 1.00 95.44 89 ARG A C 1
ATOM 712 O O . ARG A 1 89 ? 12.880 -22.504 -14.663 1.00 95.44 89 ARG A O 1
ATOM 719 N N . ILE A 1 90 ? 11.757 -23.162 -16.492 1.00 97.25 90 ILE A N 1
ATOM 720 C CA . ILE A 1 90 ? 10.420 -22.876 -15.954 1.00 97.25 90 ILE A CA 1
ATOM 721 C C . ILE A 1 90 ? 10.192 -23.662 -14.661 1.00 97.25 90 ILE A C 1
ATOM 723 O O . ILE A 1 90 ? 9.811 -23.060 -13.663 1.00 97.25 90 ILE A O 1
ATOM 727 N N . GLU A 1 91 ? 10.485 -24.965 -14.643 1.00 96.88 91 GLU A N 1
ATOM 728 C CA . GLU A 1 91 ? 10.334 -25.796 -13.439 1.00 96.88 91 GLU A CA 1
ATOM 729 C C . GLU A 1 91 ? 11.162 -25.272 -12.258 1.00 96.88 91 GLU A C 1
ATOM 731 O O . GLU A 1 91 ? 10.655 -25.158 -11.142 1.00 96.88 91 GLU A O 1
ATOM 736 N N . VAL A 1 92 ? 12.426 -24.912 -12.505 1.00 96.56 92 VAL A N 1
ATOM 737 C CA . VAL A 1 92 ? 13.329 -24.392 -11.467 1.00 96.56 92 VAL A CA 1
ATOM 738 C C . VAL A 1 92 ? 12.837 -23.053 -10.919 1.00 96.56 92 VAL A C 1
ATOM 740 O O . VAL A 1 92 ? 12.776 -22.876 -9.705 1.00 96.56 92 VAL A O 1
ATOM 743 N N . GLU A 1 93 ? 12.498 -22.110 -11.796 1.00 95.44 93 GLU A N 1
ATOM 744 C CA . GLU A 1 93 ? 12.097 -20.754 -11.405 1.00 95.44 93 GLU A CA 1
ATOM 745 C C . GLU A 1 93 ? 10.711 -20.755 -10.740 1.00 95.44 93 GLU A C 1
ATOM 747 O O . GLU A 1 93 ? 10.487 -20.021 -9.781 1.00 95.44 93 GLU A O 1
ATOM 752 N N . LEU A 1 94 ? 9.791 -21.614 -11.196 1.00 94.50 94 LEU A N 1
ATOM 753 C CA . LEU A 1 94 ? 8.467 -21.772 -10.595 1.00 94.50 94 LEU A CA 1
ATOM 754 C C . LEU A 1 94 ? 8.557 -22.364 -9.184 1.00 94.50 94 LEU A C 1
ATOM 756 O O . LEU A 1 94 ? 7.870 -21.889 -8.286 1.00 94.50 94 LEU A O 1
ATOM 760 N N . ALA A 1 95 ? 9.423 -23.359 -8.969 1.00 94.75 95 ALA A N 1
ATOM 761 C CA . ALA A 1 95 ? 9.627 -23.959 -7.650 1.00 94.75 95 ALA A CA 1
ATOM 762 C C . ALA A 1 95 ? 10.248 -22.987 -6.630 1.00 94.75 95 ALA A C 1
ATOM 764 O O . ALA A 1 95 ? 10.073 -23.166 -5.428 1.00 94.75 95 ALA A O 1
ATOM 765 N N . GLN A 1 96 ? 10.979 -21.973 -7.101 1.00 93.12 96 GLN A N 1
ATOM 766 C CA . GLN A 1 96 ? 11.579 -20.926 -6.265 1.00 93.12 96 GLN A CA 1
ATOM 767 C C . GLN A 1 96 ? 10.661 -19.719 -6.063 1.00 93.12 96 GLN A C 1
ATOM 769 O O . GLN A 1 96 ? 10.963 -18.842 -5.252 1.00 93.12 96 GLN A O 1
ATOM 774 N N . TRP A 1 97 ? 9.561 -19.630 -6.811 1.00 92.94 97 TRP A N 1
ATOM 775 C CA . TRP A 1 97 ? 8.645 -18.514 -6.685 1.00 92.94 97 TRP A CA 1
ATOM 776 C C . TRP A 1 97 ? 7.836 -18.647 -5.394 1.00 92.94 97 TRP A C 1
ATOM 778 O O . TRP A 1 97 ? 7.006 -19.540 -5.244 1.00 92.94 97 TRP A O 1
ATOM 788 N N . GLU A 1 98 ? 8.070 -17.718 -4.468 1.00 93.81 98 GLU A N 1
ATOM 789 C CA . GLU A 1 98 ? 7.342 -17.594 -3.204 1.00 93.81 98 GLU A CA 1
ATOM 790 C C . GLU A 1 98 ? 6.348 -16.417 -3.267 1.00 93.81 98 GLU A C 1
ATOM 792 O O . GLU A 1 98 ? 6.656 -15.331 -2.769 1.00 93.81 98 GLU A O 1
ATOM 797 N N . PRO A 1 99 ? 5.165 -16.573 -3.896 1.00 94.56 99 PRO A N 1
ATOM 798 C CA . PRO A 1 99 ? 4.214 -15.472 -4.065 1.00 94.56 99 PRO A CA 1
ATOM 799 C C . PRO A 1 99 ? 3.508 -15.064 -2.771 1.00 94.56 99 PRO A C 1
ATOM 801 O O . PRO A 1 99 ? 2.974 -13.961 -2.699 1.00 94.56 99 PRO A O 1
ATOM 804 N N . VAL A 1 100 ? 3.467 -15.944 -1.768 1.00 94.75 100 VAL A N 1
ATOM 805 C CA . VAL A 1 100 ? 2.773 -15.700 -0.500 1.00 94.75 100 VAL A CA 1
ATOM 806 C C . VAL A 1 100 ? 3.774 -15.198 0.530 1.00 94.75 100 VAL A C 1
ATOM 808 O O . VAL A 1 100 ? 4.690 -15.918 0.925 1.00 94.75 100 VAL A O 1
ATOM 811 N N . ILE A 1 101 ? 3.582 -13.964 0.980 1.00 94.56 101 ILE A N 1
ATOM 812 C CA . ILE A 1 101 ? 4.394 -13.328 2.013 1.00 94.56 101 ILE A CA 1
ATOM 813 C C . ILE A 1 101 ? 3.543 -13.256 3.278 1.00 94.56 101 ILE A C 1
ATOM 815 O O . ILE A 1 101 ? 2.555 -12.526 3.318 1.00 94.56 101 ILE A O 1
ATOM 819 N N . SER A 1 102 ? 3.915 -14.036 4.293 1.00 94.25 102 SER A N 1
ATOM 820 C CA . SER A 1 102 ? 3.253 -14.008 5.601 1.00 94.25 102 SER A CA 1
ATOM 821 C C . SER A 1 102 ? 3.522 -12.675 6.296 1.00 94.25 102 SER A C 1
ATOM 823 O O . SER A 1 102 ? 4.651 -12.176 6.271 1.00 94.25 102 SER A O 1
ATOM 825 N N . VAL A 1 103 ? 2.480 -12.110 6.899 1.00 92.56 103 VAL A N 1
ATOM 826 C CA . VAL A 1 103 ? 2.532 -10.865 7.662 1.00 92.56 103 VAL A CA 1
ATOM 827 C C . VAL A 1 103 ? 1.998 -11.172 9.063 1.00 92.56 103 VAL A C 1
ATOM 829 O O . VAL A 1 103 ? 0.869 -11.640 9.203 1.00 92.56 103 VAL A O 1
ATOM 832 N N . PRO A 1 104 ? 2.795 -11.008 10.128 1.00 86.25 104 PRO A N 1
ATOM 833 C CA . PRO A 1 104 ? 2.307 -11.263 11.474 1.00 86.25 104 PRO A CA 1
ATOM 834 C C . PRO A 1 104 ? 1.285 -10.196 11.879 1.00 86.25 104 PRO A C 1
ATOM 836 O O . PRO A 1 104 ? 1.439 -9.019 11.564 1.00 86.25 104 PRO A O 1
ATOM 839 N N . PHE A 1 105 ? 0.237 -10.607 12.599 1.00 84.44 105 PHE A N 1
ATOM 840 C CA . PHE A 1 105 ? -0.666 -9.651 13.235 1.00 84.44 105 PHE A CA 1
ATOM 841 C C . PHE A 1 105 ? -0.017 -9.103 14.506 1.00 84.44 105 PHE A C 1
ATOM 843 O O . PHE A 1 105 ? 0.204 -9.859 15.455 1.00 84.44 105 PHE A O 1
ATOM 850 N N . GLU A 1 106 ? 0.229 -7.794 14.539 1.00 85.88 106 GLU A N 1
ATOM 851 C CA . GLU A 1 106 ? 0.818 -7.096 15.686 1.00 85.88 106 GLU A CA 1
ATOM 852 C C . GLU A 1 106 ? -0.198 -6.100 16.285 1.00 85.88 106 GLU A C 1
ATOM 854 O O . GLU A 1 106 ? -0.312 -4.957 15.833 1.00 85.88 106 GLU A O 1
ATOM 859 N N . PRO A 1 107 ? -0.982 -6.506 17.312 1.00 80.69 107 PRO A N 1
ATOM 860 C CA . PRO A 1 107 ? -2.043 -5.672 17.885 1.00 80.69 107 PRO A CA 1
ATOM 861 C C . PRO A 1 107 ? -1.555 -4.321 18.417 1.00 80.69 107 PRO A C 1
ATOM 863 O O . PRO A 1 107 ? -2.314 -3.354 18.439 1.00 80.69 107 PRO A O 1
ATOM 866 N N . GLU A 1 108 ? -0.300 -4.259 18.860 1.00 83.88 108 GLU A N 1
ATOM 867 C CA . GLU A 1 108 ? 0.317 -3.059 19.428 1.00 83.88 108 GLU A CA 1
ATOM 868 C C . GLU A 1 108 ? 0.424 -1.932 18.383 1.00 83.88 108 GLU A C 1
ATOM 870 O O . GLU A 1 108 ? 0.170 -0.771 18.707 1.00 83.88 108 GLU A O 1
ATOM 875 N N . HIS A 1 109 ? 0.659 -2.275 17.111 1.00 87.75 109 HIS A N 1
ATOM 876 C CA . HIS A 1 109 ? 0.758 -1.319 16.001 1.00 87.75 109 HIS A CA 1
ATOM 877 C C . HIS A 1 109 ? -0.604 -0.779 15.533 1.00 87.75 109 HIS A C 1
ATOM 879 O O . HIS A 1 109 ? -0.677 0.245 14.845 1.00 87.75 109 HIS A O 1
ATOM 885 N N . VAL A 1 110 ? -1.714 -1.421 15.920 1.00 88.88 110 VAL A N 1
ATOM 886 C CA . VAL A 1 110 ? -3.066 -0.982 15.529 1.00 88.88 110 VAL A CA 1
ATOM 887 C C . VAL A 1 110 ? -3.387 0.382 16.130 1.00 88.88 110 VAL A C 1
ATOM 889 O O . VAL A 1 110 ? -3.904 1.254 15.436 1.00 88.88 110 VAL A O 1
ATOM 892 N N . ALA A 1 111 ? -3.079 0.585 17.414 1.00 87.81 111 ALA A N 1
ATOM 893 C CA . ALA A 1 111 ? -3.387 1.837 18.100 1.00 87.81 111 ALA A CA 1
ATOM 894 C C . ALA A 1 111 ? -2.627 3.021 17.483 1.00 87.81 111 ALA A C 1
ATOM 896 O O . ALA A 1 111 ? -3.220 4.076 17.258 1.00 87.81 111 ALA A O 1
ATOM 897 N N . GLU A 1 112 ? -1.347 2.827 17.162 1.00 89.75 112 GLU A N 1
ATOM 898 C CA . GLU A 1 112 ? -0.529 3.820 16.462 1.00 89.75 112 GLU A CA 1
ATOM 899 C C . GLU A 1 112 ? -1.108 4.133 15.080 1.00 89.75 112 GLU A C 1
ATOM 901 O O . GLU A 1 112 ? -1.387 5.294 14.783 1.00 89.75 112 GLU A O 1
ATOM 906 N N . THR A 1 113 ? -1.418 3.100 14.292 1.00 89.81 113 THR A N 1
ATOM 907 C CA . THR A 1 113 ? -2.006 3.261 12.954 1.00 89.81 113 THR A CA 1
ATOM 908 C C . THR A 1 113 ? -3.326 4.037 13.000 1.00 89.81 113 THR A C 1
ATOM 910 O O . THR A 1 113 ? -3.561 4.921 12.177 1.00 89.81 113 THR A O 1
ATOM 913 N N . VAL A 1 114 ? -4.193 3.764 13.982 1.00 88.88 114 VAL A N 1
ATOM 914 C CA . VAL A 1 114 ? -5.469 4.481 14.156 1.00 88.88 114 VAL A CA 1
ATOM 915 C C . VAL A 1 114 ? -5.248 5.948 14.539 1.00 88.88 114 VAL A C 1
ATOM 917 O O . VAL A 1 114 ? -5.967 6.823 14.050 1.00 88.88 114 VAL A O 1
ATOM 920 N N . VAL A 1 115 ? -4.256 6.243 15.385 1.00 89.50 115 VAL A N 1
ATOM 921 C CA . VAL A 1 115 ? -3.900 7.621 15.764 1.00 89.50 115 VAL A CA 1
ATOM 922 C C . VAL A 1 115 ? -3.354 8.396 14.564 1.00 89.50 115 VAL A C 1
ATOM 924 O O . VAL A 1 115 ? -3.792 9.522 14.315 1.00 89.50 115 VAL A O 1
ATOM 927 N N . GLU A 1 116 ? -2.441 7.799 13.799 1.00 90.50 116 GLU A N 1
ATOM 928 C CA . GLU A 1 116 ? -1.887 8.400 12.583 1.00 90.50 116 GLU A CA 1
ATOM 929 C C . GLU A 1 116 ? -2.972 8.643 11.534 1.00 90.50 116 GLU A C 1
ATOM 931 O O . GLU A 1 116 ? -3.067 9.742 10.981 1.00 90.50 116 GLU A O 1
ATOM 936 N N . PHE A 1 117 ? -3.848 7.659 11.319 1.00 90.62 117 PHE A N 1
ATOM 937 C CA . PHE A 1 117 ? -4.988 7.788 10.418 1.00 90.62 117 PHE A CA 1
ATOM 938 C C . PH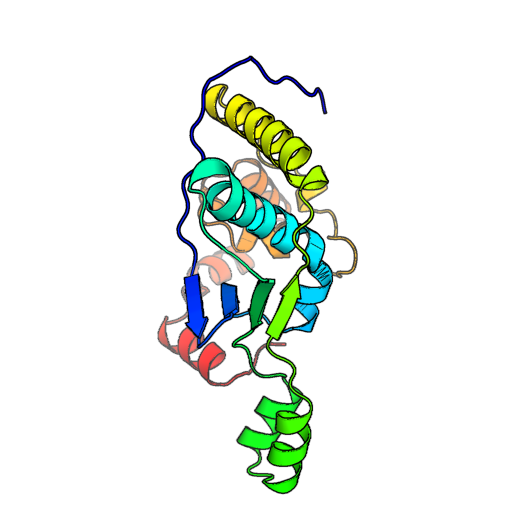E A 1 117 ? -5.905 8.943 10.838 1.00 90.62 117 PHE A C 1
ATOM 940 O O . PHE A 1 117 ? -6.268 9.775 10.009 1.00 90.62 117 PHE A O 1
ATOM 947 N N . GLY A 1 118 ? -6.219 9.062 12.132 1.00 91.25 118 GLY A N 1
ATOM 948 C CA . GLY A 1 118 ? -7.004 10.179 12.660 1.00 91.25 118 GLY A CA 1
ATOM 949 C C . GLY A 1 118 ? -6.353 11.543 12.403 1.00 91.25 118 GLY A C 1
ATOM 950 O O . GLY A 1 118 ? -7.034 12.491 12.015 1.00 91.25 118 GLY A O 1
ATOM 951 N N . ALA A 1 119 ? -5.027 11.642 12.535 1.00 90.88 119 ALA A N 1
ATOM 952 C CA . ALA A 1 119 ? -4.292 12.869 12.221 1.00 90.88 119 ALA A CA 1
ATOM 953 C C . ALA A 1 119 ? -4.311 13.212 10.718 1.00 90.88 119 ALA A C 1
ATOM 955 O O . ALA A 1 119 ? -4.254 14.390 10.350 1.00 90.88 119 ALA A O 1
ATOM 956 N N . VAL A 1 120 ? -4.383 12.206 9.842 1.00 90.94 120 VAL A N 1
ATOM 957 C CA . VAL A 1 120 ? -4.583 12.400 8.398 1.00 90.94 120 VAL A CA 1
ATOM 958 C C . VAL A 1 120 ? -6.007 12.874 8.113 1.00 90.94 120 VAL A C 1
ATOM 960 O O . VAL A 1 120 ? -6.171 13.854 7.392 1.00 90.94 120 VAL A O 1
ATOM 963 N N . VAL A 1 121 ? -7.025 12.262 8.725 1.00 91.62 121 VAL A N 1
ATOM 964 C CA . VAL A 1 121 ? -8.425 12.715 8.616 1.00 91.62 121 VAL A CA 1
ATOM 965 C C . VAL A 1 121 ? -8.555 14.177 9.035 1.00 91.62 121 VAL A C 1
ATOM 967 O O . VAL A 1 121 ? -9.170 14.966 8.325 1.00 91.62 121 VAL A O 1
ATOM 970 N N . ASP A 1 122 ? -7.916 14.578 10.134 1.00 91.56 122 ASP A N 1
ATOM 971 C CA . ASP A 1 122 ? -7.945 15.972 10.571 1.00 91.56 122 ASP A CA 1
ATOM 972 C C . ASP A 1 122 ? -7.365 16.932 9.525 1.00 91.56 122 ASP A C 1
ATOM 974 O O . ASP A 1 122 ? -7.956 17.980 9.261 1.00 91.56 122 ASP A O 1
ATOM 978 N N . GLN A 1 123 ? -6.251 16.564 8.888 1.00 91.00 123 GLN A N 1
ATOM 979 C CA . GLN A 1 123 ? -5.668 17.354 7.801 1.00 91.00 123 GLN A CA 1
ATOM 980 C C . GLN A 1 123 ? -6.590 17.427 6.581 1.00 91.00 123 GLN A C 1
ATOM 982 O O . GLN A 1 123 ? -6.681 18.490 5.965 1.00 91.00 123 GLN A O 1
ATOM 987 N N . ILE A 1 124 ? -7.283 16.332 6.255 1.00 91.12 124 ILE A N 1
ATOM 988 C CA . ILE A 1 124 ? -8.244 16.282 5.150 1.00 91.12 124 ILE A CA 1
ATOM 989 C C . ILE A 1 124 ? -9.405 17.245 5.405 1.00 91.12 124 ILE A C 1
ATOM 991 O O . ILE A 1 124 ? -9.674 18.115 4.576 1.00 91.12 124 ILE A O 1
ATOM 995 N N . GLU A 1 125 ? -10.042 17.136 6.570 1.00 91.31 125 GLU A N 1
ATOM 996 C CA . GLU A 1 125 ? -11.200 17.951 6.954 1.00 91.31 125 GLU A CA 1
ATOM 997 C C . GLU A 1 125 ? -10.861 19.444 7.077 1.00 91.31 125 GLU A C 1
ATOM 999 O O . GLU A 1 125 ? -11.698 20.306 6.817 1.00 91.31 125 GLU A O 1
ATOM 1004 N N . ASP A 1 126 ? -9.622 19.774 7.447 1.00 91.94 126 ASP A N 1
ATOM 1005 C CA . ASP A 1 126 ? -9.147 21.159 7.514 1.00 91.94 126 ASP A CA 1
ATOM 1006 C C . ASP A 1 126 ? -8.607 21.689 6.175 1.00 91.94 126 ASP A C 1
ATOM 1008 O O . ASP A 1 126 ? -8.118 22.820 6.115 1.00 91.94 126 ASP A O 1
ATOM 1012 N N . GLY A 1 127 ? -8.645 20.888 5.104 1.00 90.44 127 GLY A N 1
ATOM 1013 C CA . GLY A 1 127 ? -8.113 21.271 3.797 1.00 90.44 127 GLY A CA 1
ATOM 1014 C C . GLY A 1 127 ? -6.610 21.565 3.821 1.00 90.44 127 GLY A C 1
ATOM 1015 O O . GLY A 1 127 ? -6.122 22.381 3.038 1.00 90.44 127 GLY A O 1
ATOM 1016 N N . CYS A 1 128 ? -5.867 20.925 4.726 1.00 89.88 128 CYS A N 1
ATOM 1017 C CA . CYS A 1 128 ? -4.430 21.107 4.918 1.00 89.88 128 CYS A CA 1
ATOM 1018 C C . CYS A 1 128 ? -3.625 20.344 3.855 1.00 89.88 128 CYS A C 1
ATOM 1020 O O . CYS A 1 128 ? -2.783 19.505 4.166 1.00 89.88 128 CYS A O 1
ATOM 1022 N N . PHE A 1 129 ? -3.875 20.666 2.587 1.00 85.38 129 PHE A N 1
ATOM 1023 C CA . PHE A 1 129 ? -3.172 20.114 1.439 1.00 85.38 129 PHE A CA 1
ATOM 1024 C C . PHE A 1 129 ? -2.331 21.201 0.787 1.00 85.38 129 PHE A C 1
ATOM 1026 O O . PHE A 1 129 ? -2.839 22.241 0.370 1.00 85.38 129 PHE A O 1
ATOM 1033 N N . ALA A 1 130 ? -1.039 20.938 0.653 1.00 89.25 130 ALA A N 1
ATOM 1034 C CA . ALA A 1 130 ? -0.161 21.737 -0.178 1.00 89.25 130 ALA A CA 1
ATOM 1035 C C . ALA A 1 130 ? 0.596 20.794 -1.113 1.00 89.25 130 ALA A C 1
ATOM 1037 O O . ALA A 1 130 ? 1.071 19.748 -0.660 1.00 89.25 130 ALA A O 1
ATOM 1038 N N . PRO A 1 131 ? 0.714 21.124 -2.409 1.00 91.25 131 PRO A N 1
ATOM 1039 C CA . PRO A 1 131 ? 1.613 20.380 -3.271 1.00 91.25 131 PRO A CA 1
ATOM 1040 C C . PRO A 1 131 ? 3.042 20.498 -2.731 1.00 91.25 131 PRO A C 1
ATOM 1042 O O . PRO A 1 131 ? 3.416 21.525 -2.161 1.00 91.25 131 PRO A O 1
ATOM 1045 N N . ALA A 1 132 ? 3.850 19.459 -2.944 1.00 93.00 132 ALA A N 1
ATOM 1046 C CA . ALA A 1 132 ? 5.271 19.509 -2.623 1.00 93.00 132 ALA A CA 1
ATOM 1047 C C . ALA A 1 132 ? 5.946 20.713 -3.311 1.00 93.00 132 ALA A C 1
ATOM 1049 O O . ALA A 1 132 ? 5.536 21.132 -4.400 1.00 93.00 132 ALA A O 1
ATOM 1050 N N . ASP A 1 133 ? 6.958 21.294 -2.669 1.00 93.38 133 ASP A N 1
ATOM 1051 C CA . ASP A 1 133 ? 7.654 22.464 -3.203 1.00 93.38 133 ASP A CA 1
ATOM 1052 C C . ASP A 1 133 ? 8.576 22.106 -4.383 1.00 93.38 133 ASP A C 1
ATOM 1054 O O . ASP A 1 133 ? 8.858 20.938 -4.671 1.00 93.38 133 ASP A O 1
ATOM 1058 N N . LEU A 1 134 ? 9.050 23.128 -5.103 1.00 91.81 134 LEU A N 1
ATOM 1059 C CA . LEU A 1 134 ? 9.877 22.919 -6.292 1.00 91.81 134 LEU A CA 1
ATOM 1060 C C . LEU A 1 134 ? 11.184 22.172 -5.970 1.00 91.81 134 LEU A C 1
ATOM 1062 O O . LEU A 1 134 ? 11.615 21.327 -6.755 1.00 91.81 134 LEU A O 1
ATOM 1066 N N . THR A 1 135 ? 11.774 22.443 -4.803 1.00 93.00 135 THR A N 1
ATOM 1067 C CA . THR A 1 135 ? 12.980 21.766 -4.308 1.00 93.00 135 THR A CA 1
ATOM 1068 C C . THR A 1 135 ? 12.744 20.265 -4.155 1.00 93.00 135 THR A C 1
ATOM 1070 O O . THR A 1 135 ? 13.555 19.460 -4.610 1.00 93.00 135 THR A O 1
ATOM 1073 N N . THR A 1 136 ? 11.603 19.879 -3.582 1.00 94.25 136 THR A N 1
ATOM 1074 C CA . THR A 1 136 ? 11.189 18.483 -3.419 1.00 94.25 136 THR A CA 1
ATOM 1075 C C . THR A 1 136 ? 10.967 17.827 -4.775 1.00 94.25 136 THR A C 1
ATOM 1077 O O . THR A 1 136 ? 11.485 16.740 -5.017 1.00 94.25 136 THR A O 1
ATOM 1080 N N . LEU A 1 137 ? 10.273 18.504 -5.699 1.00 93.69 137 LEU A N 1
ATOM 1081 C CA . LEU A 1 137 ? 10.029 18.000 -7.057 1.00 93.69 137 LEU A CA 1
ATOM 1082 C C . LEU A 1 137 ? 11.330 17.706 -7.822 1.00 93.69 137 LEU A C 1
ATOM 1084 O O . LEU A 1 137 ? 11.410 16.719 -8.560 1.00 93.69 137 LEU A O 1
ATOM 1088 N N . GLN A 1 138 ? 12.342 18.556 -7.653 1.00 92.25 138 GLN A N 1
ATOM 1089 C CA . GLN A 1 138 ? 13.663 18.408 -8.267 1.00 92.25 138 GLN A CA 1
ATOM 1090 C C . GLN A 1 138 ? 14.567 17.409 -7.524 1.00 92.25 138 GLN A C 1
ATOM 1092 O O . GLN A 1 138 ? 15.528 16.904 -8.108 1.00 92.25 138 GLN A O 1
ATOM 1097 N N . GLY A 1 139 ? 14.259 17.104 -6.262 1.00 92.69 139 GLY A N 1
ATOM 1098 C CA . GLY A 1 139 ? 14.995 16.162 -5.427 1.00 92.69 139 GLY A CA 1
ATOM 1099 C C . GLY A 1 139 ? 14.899 14.720 -5.924 1.00 92.69 139 GLY A C 1
ATOM 1100 O O . GLY A 1 139 ? 13.891 14.306 -6.501 1.00 92.69 139 GLY A O 1
ATOM 1101 N N . ARG A 1 140 ? 15.966 13.942 -5.704 1.00 92.00 140 ARG A N 1
ATOM 1102 C CA . ARG A 1 140 ? 15.996 12.501 -5.999 1.00 92.00 140 ARG A CA 1
ATOM 1103 C C . ARG A 1 140 ? 15.288 11.714 -4.906 1.00 92.00 140 ARG A C 1
ATOM 1105 O O . ARG A 1 140 ? 15.462 12.017 -3.727 1.00 92.00 140 ARG A O 1
ATOM 1112 N N . LEU A 1 141 ? 14.544 10.684 -5.300 1.00 83.00 141 LEU A N 1
ATOM 1113 C CA . LEU A 1 141 ? 13.982 9.745 -4.335 1.00 83.00 141 LEU A CA 1
ATOM 1114 C C . LEU A 1 141 ? 15.099 8.855 -3.765 1.00 83.00 141 LEU A C 1
ATOM 1116 O O . LEU A 1 141 ? 15.943 8.390 -4.544 1.00 83.00 141 LEU A O 1
ATOM 1120 N N . PRO A 1 142 ? 15.115 8.599 -2.443 1.00 81.00 142 PRO A N 1
ATOM 1121 C CA . PRO A 1 142 ? 16.090 7.713 -1.815 1.00 81.00 142 PRO A CA 1
ATOM 1122 C C . PRO A 1 142 ? 16.186 6.365 -2.534 1.00 81.00 142 PRO A C 1
ATOM 1124 O O . PRO A 1 142 ? 15.174 5.778 -2.904 1.00 81.00 142 PRO A O 1
ATOM 1127 N N . GLY A 1 143 ? 17.410 5.890 -2.770 1.00 78.25 143 GLY A N 1
ATOM 1128 C CA . GLY A 1 143 ? 17.646 4.609 -3.444 1.00 78.25 143 GLY A CA 1
ATOM 1129 C C . GLY A 1 143 ? 17.388 4.604 -4.956 1.00 78.25 143 GLY A C 1
ATOM 1130 O O . GLY A 1 143 ? 17.539 3.559 -5.580 1.00 78.25 143 GLY A O 1
ATOM 1131 N N . THR A 1 144 ? 17.051 5.743 -5.573 1.00 81.00 144 THR A N 1
ATOM 1132 C CA . THR A 1 144 ? 16.799 5.823 -7.021 1.00 81.00 144 THR A CA 1
ATOM 1133 C C . THR A 1 144 ? 17.571 6.962 -7.689 1.00 81.00 144 THR A C 1
ATOM 1135 O O . THR A 1 144 ? 18.008 7.929 -7.060 1.00 81.00 144 THR A O 1
ATOM 1138 N N . THR A 1 145 ? 17.715 6.879 -9.010 1.00 85.00 145 THR A N 1
ATOM 1139 C CA . THR A 1 145 ? 18.232 7.978 -9.842 1.00 85.00 145 THR A CA 1
ATOM 1140 C C . THR A 1 145 ? 17.141 8.967 -10.262 1.00 85.00 145 THR A C 1
ATOM 1142 O O . THR A 1 145 ? 17.457 10.028 -10.806 1.00 85.00 145 THR A O 1
ATOM 1145 N N . ARG A 1 146 ? 15.866 8.643 -10.005 1.00 85.31 146 ARG A N 1
ATOM 1146 C CA . ARG A 1 146 ? 14.703 9.416 -10.446 1.00 85.31 146 ARG A CA 1
ATOM 1147 C C . ARG A 1 146 ? 14.400 10.555 -9.478 1.00 85.31 146 ARG A C 1
ATOM 1149 O O . ARG A 1 146 ? 14.568 10.437 -8.265 1.00 85.31 146 ARG A O 1
ATOM 1156 N N . THR A 1 147 ? 13.935 11.672 -10.029 1.00 91.44 147 THR A N 1
ATOM 1157 C CA . THR A 1 147 ? 13.416 12.794 -9.236 1.00 91.44 147 THR A CA 1
ATOM 1158 C C . THR A 1 147 ? 11.984 12.536 -8.785 1.00 91.44 147 THR A C 1
ATOM 1160 O O . THR A 1 147 ? 11.258 11.790 -9.446 1.00 91.44 147 THR A O 1
ATOM 1163 N N . PHE A 1 148 ? 11.533 13.211 -7.727 1.00 92.44 148 PHE A N 1
ATOM 1164 C CA . PHE A 1 148 ? 10.131 13.165 -7.303 1.00 92.44 148 PHE A CA 1
ATOM 1165 C C . PHE A 1 148 ? 9.181 13.525 -8.457 1.00 92.44 148 PHE A C 1
ATOM 1167 O O . PHE A 1 148 ? 8.197 12.827 -8.698 1.00 92.44 148 PHE A O 1
ATOM 1174 N N . ALA A 1 149 ? 9.508 14.557 -9.244 1.00 92.31 149 ALA A N 1
ATOM 1175 C CA . ALA A 1 149 ? 8.689 14.955 -10.385 1.00 92.31 149 ALA A CA 1
ATOM 1176 C C . ALA A 1 149 ? 8.556 13.851 -11.452 1.00 92.31 149 ALA A C 1
ATOM 1178 O O . ALA A 1 149 ? 7.461 13.627 -11.965 1.00 92.31 149 ALA A O 1
ATOM 1179 N N . SER A 1 150 ? 9.645 13.144 -11.769 1.00 89.06 150 SER A N 1
ATOM 1180 C CA . SER A 1 150 ? 9.641 12.082 -12.789 1.00 89.06 150 SER A CA 1
ATOM 1181 C C . SER A 1 150 ? 9.074 10.750 -12.293 1.00 89.06 150 SER A C 1
ATOM 1183 O O . SER A 1 150 ? 8.575 9.966 -13.092 1.00 89.06 150 SER A O 1
ATOM 1185 N N . ALA A 1 151 ? 9.161 10.454 -10.997 1.00 88.38 151 ALA A N 1
ATOM 1186 C CA . ALA A 1 151 ? 8.657 9.204 -10.429 1.00 88.38 151 ALA A CA 1
ATOM 1187 C C . ALA A 1 151 ? 7.192 9.300 -9.975 1.00 88.38 151 ALA A C 1
ATOM 1189 O O . ALA A 1 151 ? 6.438 8.349 -10.169 1.00 88.38 151 ALA A O 1
ATOM 1190 N N . ILE A 1 152 ? 6.798 10.442 -9.401 1.00 91.94 152 ILE A N 1
ATOM 1191 C CA . ILE A 1 152 ? 5.485 10.650 -8.778 1.00 91.94 152 ILE A CA 1
ATOM 1192 C C . ILE A 1 152 ? 4.632 11.601 -9.616 1.00 91.94 152 ILE A C 1
ATOM 1194 O O . ILE A 1 152 ? 3.567 11.216 -10.091 1.00 91.94 152 ILE A O 1
ATOM 1198 N N . CYS A 1 153 ? 5.090 12.838 -9.851 1.00 92.25 153 CYS A N 1
ATOM 1199 C CA . CYS A 1 153 ? 4.229 13.850 -10.477 1.00 92.25 153 CYS A CA 1
ATOM 1200 C C . CYS A 1 153 ? 3.818 13.497 -11.911 1.00 92.25 153 CYS A C 1
ATOM 1202 O O . CYS A 1 153 ? 2.687 13.781 -12.289 1.00 92.25 153 CYS A O 1
ATOM 1204 N N . GLN A 1 154 ? 4.683 12.849 -12.697 1.00 89.44 154 GLN A N 1
ATOM 1205 C CA . GLN A 1 154 ? 4.338 12.388 -14.050 1.00 89.44 154 GLN A CA 1
ATOM 1206 C C . GLN A 1 154 ? 3.176 11.383 -14.077 1.00 89.44 154 GLN A C 1
ATOM 1208 O O . GLN A 1 154 ? 2.447 11.336 -15.063 1.00 89.44 154 GLN A O 1
ATOM 1213 N N . ARG A 1 155 ? 2.979 10.623 -12.994 1.00 91.81 155 ARG A N 1
ATOM 1214 C CA . ARG A 1 155 ? 1.917 9.615 -12.847 1.00 91.81 155 ARG A CA 1
ATOM 1215 C C . ARG A 1 155 ? 0.688 10.144 -12.101 1.00 91.81 155 ARG A C 1
ATOM 1217 O O . ARG A 1 155 ? -0.258 9.404 -11.887 1.00 91.81 155 ARG A O 1
ATOM 1224 N N . CYS A 1 156 ? 0.705 11.408 -11.675 1.00 91.19 156 CYS A N 1
ATOM 1225 C CA . CYS A 1 156 ? -0.408 12.030 -10.970 1.00 91.19 156 CYS A CA 1
ATOM 1226 C C . CYS A 1 156 ? -1.399 12.640 -11.969 1.00 91.19 156 CYS A C 1
ATOM 1228 O O . CYS A 1 156 ? -1.015 13.454 -12.815 1.00 91.19 156 CYS A O 1
ATOM 1230 N N . ASP A 1 157 ? -2.681 12.308 -11.840 1.00 93.81 157 ASP A N 1
ATOM 1231 C CA . ASP A 1 157 ? -3.736 12.836 -12.717 1.00 93.81 157 ASP A CA 1
ATOM 1232 C C . ASP A 1 157 ? -3.971 14.337 -12.506 1.00 93.81 157 ASP A C 1
ATOM 1234 O O . ASP A 1 157 ? -4.196 15.094 -13.450 1.00 93.81 157 ASP A O 1
ATOM 1238 N N . ALA A 1 158 ? -3.802 14.811 -11.270 1.00 91.56 15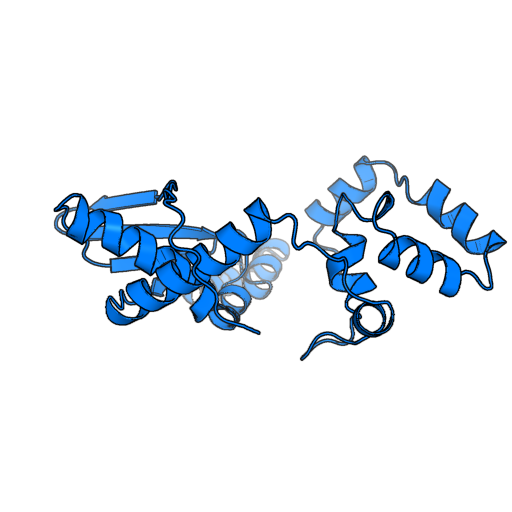8 ALA A N 1
ATOM 1239 C CA . ALA A 1 158 ? -3.926 16.225 -10.922 1.00 91.56 158 ALA A CA 1
ATOM 1240 C C . ALA A 1 158 ? -2.693 17.068 -11.312 1.00 91.56 158 ALA A C 1
ATOM 1242 O O . ALA A 1 158 ? -2.638 18.265 -11.019 1.00 91.56 158 ALA A O 1
ATOM 1243 N N . ARG A 1 159 ? -1.677 16.493 -11.977 1.00 92.75 159 ARG A N 1
ATOM 1244 C CA . ARG A 1 159 ? -0.422 17.207 -12.288 1.00 92.75 159 ARG A CA 1
ATOM 1245 C C . ARG A 1 159 ? -0.643 18.478 -13.108 1.00 92.75 159 ARG A C 1
ATOM 1247 O O . ARG A 1 159 ? 0.059 19.465 -12.909 1.00 92.75 159 ARG A O 1
ATOM 1254 N N . PHE A 1 160 ? -1.640 18.483 -13.991 1.00 88.56 160 PHE A N 1
ATOM 1255 C CA . PHE A 1 160 ? -1.937 19.626 -14.858 1.00 88.56 160 PHE A CA 1
ATOM 1256 C C . PHE A 1 160 ? -2.588 20.800 -14.116 1.00 88.56 160 PHE A C 1
ATOM 1258 O O . PHE A 1 160 ? -2.435 21.946 -14.538 1.00 88.56 160 PHE A O 1
ATOM 1265 N N . SER A 1 161 ? -3.274 20.540 -13.001 1.00 92.81 161 SER A N 1
ATOM 1266 C CA . SER A 1 161 ? -3.849 21.570 -12.128 1.00 92.81 161 SER A CA 1
ATOM 1267 C C . SER A 1 161 ? -2.931 21.939 -10.953 1.00 92.81 161 SER A C 1
ATOM 1269 O O . SER A 1 161 ? -3.086 23.011 -10.369 1.00 92.81 161 SER A O 1
ATOM 1271 N N . CYS A 1 162 ? -1.926 21.116 -10.642 1.00 93.56 162 CYS A N 1
ATOM 1272 C CA . CYS A 1 162 ? -0.950 21.359 -9.582 1.00 93.56 162 CYS A CA 1
ATOM 1273 C C . CYS A 1 162 ? -0.011 22.540 -9.901 1.00 93.56 162 CYS A C 1
ATOM 1275 O O . CYS A 1 162 ? 0.758 22.504 -10.865 1.00 93.56 162 CYS A O 1
ATOM 1277 N N . ALA A 1 163 ? -0.024 23.580 -9.057 1.00 92.31 163 ALA A N 1
ATOM 1278 C CA . ALA A 1 163 ? 0.820 24.766 -9.227 1.00 92.31 163 ALA A CA 1
ATOM 1279 C C . ALA A 1 163 ? 2.322 24.424 -9.231 1.00 92.31 163 ALA A C 1
ATOM 1281 O O . ALA A 1 163 ? 3.022 24.790 -10.174 1.00 92.31 163 ALA A O 1
ATOM 1282 N N . SER A 1 164 ? 2.794 23.634 -8.257 1.00 94.31 164 SER A N 1
ATOM 1283 C CA . SER A 1 164 ? 4.208 23.241 -8.169 1.00 94.31 164 SER A CA 1
ATOM 1284 C C . SER A 1 164 ? 4.688 22.478 -9.400 1.00 94.31 164 SER A C 1
ATOM 1286 O O . SER A 1 164 ? 5.795 22.714 -9.882 1.00 94.31 164 SER A O 1
ATOM 1288 N N . TYR A 1 165 ? 3.861 21.579 -9.946 1.00 93.25 165 TYR A N 1
ATOM 1289 C CA . TYR A 1 165 ? 4.240 20.831 -11.144 1.00 93.25 165 TYR A CA 1
ATOM 1290 C C . TYR A 1 165 ? 4.252 21.712 -12.394 1.00 93.25 165 TYR A C 1
ATOM 1292 O O . TYR A 1 165 ? 5.135 21.568 -13.236 1.00 93.25 165 TYR A O 1
ATOM 1300 N N . ARG A 1 166 ? 3.319 22.663 -12.514 1.00 91.19 166 ARG A N 1
ATOM 1301 C CA . ARG A 1 166 ? 3.331 23.643 -13.611 1.00 91.19 166 ARG A CA 1
ATOM 1302 C C . ARG A 1 166 ? 4.587 24.507 -13.578 1.00 91.19 166 ARG A C 1
ATOM 1304 O O . ARG A 1 166 ? 5.178 24.743 -14.630 1.00 91.19 166 ARG A O 1
ATOM 1311 N N . ASP A 1 167 ? 5.015 24.941 -12.397 1.00 91.06 167 ASP A N 1
ATOM 1312 C CA . ASP A 1 167 ? 6.249 25.713 -12.234 1.00 91.06 167 ASP A CA 1
ATOM 1313 C C . ASP A 1 167 ? 7.490 24.859 -12.520 1.00 91.06 167 ASP A C 1
ATOM 1315 O O . ASP A 1 167 ? 8.394 25.295 -13.236 1.00 91.06 167 ASP A O 1
ATOM 1319 N N . TYR A 1 168 ? 7.500 23.599 -12.073 1.00 90.25 168 TYR A N 1
ATOM 1320 C CA . TYR A 1 168 ? 8.524 22.626 -12.451 1.00 90.25 168 TYR A CA 1
ATOM 1321 C C . TYR A 1 168 ? 8.608 22.443 -13.973 1.00 90.25 168 TYR A C 1
ATOM 1323 O O . TYR A 1 168 ? 9.679 22.610 -14.555 1.00 90.25 168 TYR A O 1
ATOM 1331 N N . ALA A 1 169 ? 7.483 22.185 -14.641 1.00 87.75 169 ALA A N 1
ATOM 1332 C CA . ALA A 1 169 ? 7.439 21.997 -16.087 1.00 87.75 169 ALA A CA 1
ATOM 1333 C C . ALA A 1 169 ? 7.937 23.247 -16.829 1.00 87.75 169 ALA A C 1
ATOM 1335 O O . ALA A 1 169 ? 8.775 23.141 -17.724 1.00 87.75 169 ALA A O 1
ATOM 1336 N N . ARG A 1 170 ? 7.502 24.444 -16.413 1.00 84.12 170 ARG A N 1
ATOM 1337 C CA . ARG A 1 170 ? 7.953 25.726 -16.981 1.00 84.12 170 ARG A CA 1
ATOM 1338 C C . ARG A 1 170 ? 9.444 25.978 -16.765 1.00 84.12 170 ARG A C 1
ATOM 1340 O O . ARG A 1 170 ? 10.118 26.395 -17.699 1.00 84.12 170 ARG A O 1
ATOM 1347 N N . SER A 1 171 ? 9.977 25.695 -15.577 1.00 78.56 171 SER A N 1
ATOM 1348 C CA . SER A 1 171 ? 11.412 25.865 -15.293 1.00 78.56 171 SER A CA 1
ATOM 1349 C C . SER A 1 171 ? 12.289 24.894 -16.092 1.00 78.56 171 SER A C 1
ATOM 1351 O O . SER A 1 171 ? 13.377 25.259 -16.533 1.00 78.56 171 SER A O 1
ATOM 1353 N N . ALA A 1 172 ? 11.782 23.695 -16.392 1.00 65.25 172 ALA A N 1
ATOM 1354 C CA . ALA A 1 172 ? 12.422 22.756 -17.310 1.00 65.25 172 ALA A CA 1
ATOM 1355 C C . ALA A 1 172 ? 12.350 23.198 -18.790 1.00 65.25 172 ALA A C 1
ATOM 1357 O O . ALA A 1 172 ? 12.961 22.556 -19.647 1.00 65.25 172 ALA A O 1
ATOM 1358 N N . SER A 1 173 ? 11.615 24.273 -19.105 1.00 53.00 173 SER A N 1
ATOM 1359 C CA . SER A 1 173 ? 11.269 24.690 -20.466 1.00 53.00 173 SER A CA 1
ATOM 1360 C C . SER A 1 173 ? 12.202 25.737 -21.089 1.00 53.00 173 SER A C 1
ATOM 1362 O O . SER A 1 173 ? 11.833 26.306 -22.099 1.00 53.00 173 SER A O 1
ATOM 1364 N N . HIS A 1 174 ? 13.437 25.978 -20.640 1.00 50.56 174 HIS A N 1
ATOM 1365 C CA . HIS A 1 174 ? 14.360 26.869 -21.389 1.00 50.56 174 HIS A CA 1
ATOM 1366 C C . HIS A 1 174 ? 14.757 26.374 -22.816 1.00 50.56 174 HIS A C 1
ATOM 1368 O O . HIS A 1 174 ? 15.611 26.976 -23.458 1.00 50.56 174 HIS A O 1
ATOM 1374 N N . GLY A 1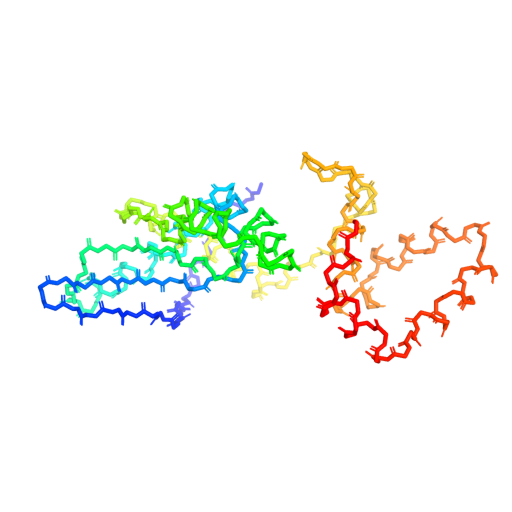 175 ? 14.095 25.333 -23.349 1.00 52.59 175 GLY A N 1
ATOM 1375 C CA . GLY A 1 175 ? 14.078 24.917 -24.762 1.00 52.59 175 GLY A CA 1
ATOM 1376 C C . GLY A 1 175 ? 12.658 24.671 -25.321 1.00 52.59 175 GLY A C 1
ATOM 1377 O O . GLY A 1 175 ? 12.461 23.712 -26.066 1.00 52.59 175 GLY A O 1
ATOM 1378 N N . VAL A 1 176 ? 11.665 25.477 -24.901 1.00 52.44 176 VAL A N 1
ATOM 1379 C CA . VAL A 1 176 ? 10.199 25.257 -25.029 1.00 52.44 176 VAL A CA 1
ATOM 1380 C C . VAL A 1 176 ? 9.723 24.739 -26.396 1.00 52.44 176 VAL A C 1
ATOM 1382 O O . VAL A 1 176 ? 8.875 23.853 -26.429 1.00 52.44 176 VAL A O 1
ATOM 1385 N N . GLU A 1 177 ? 10.234 25.247 -27.520 1.00 53.66 177 GLU A N 1
ATOM 1386 C CA . GLU A 1 177 ? 9.676 24.923 -28.847 1.00 53.66 177 GLU A CA 1
ATOM 1387 C C . GLU A 1 177 ? 9.835 23.446 -29.241 1.00 53.66 177 GLU A C 1
ATOM 1389 O O . GLU A 1 177 ? 8.944 22.880 -29.871 1.00 53.66 177 GLU A O 1
ATOM 1394 N N . ALA A 1 178 ? 10.919 22.787 -28.821 1.00 52.41 178 ALA A N 1
ATOM 1395 C CA . ALA A 1 178 ? 11.163 21.385 -29.162 1.00 52.41 178 ALA A CA 1
ATOM 1396 C C . ALA A 1 178 ? 10.336 20.410 -28.301 1.00 52.41 178 ALA A C 1
ATOM 1398 O O . ALA A 1 178 ? 9.893 19.376 -28.793 1.00 52.41 178 ALA A O 1
ATOM 1399 N N . ARG A 1 179 ? 10.088 20.744 -27.025 1.00 53.19 179 ARG A N 1
ATOM 1400 C CA . ARG A 1 179 ? 9.337 19.876 -26.098 1.00 53.19 179 ARG A CA 1
ATOM 1401 C C . ARG A 1 179 ? 7.836 20.075 -26.141 1.00 53.19 179 ARG A C 1
ATOM 1403 O O . ARG A 1 179 ? 7.128 19.120 -25.863 1.00 53.19 179 ARG A O 1
ATOM 1410 N N . LEU A 1 180 ? 7.337 21.268 -26.477 1.00 54.62 180 LEU A N 1
ATOM 1411 C CA . LEU A 1 180 ? 5.893 21.463 -26.636 1.00 54.62 180 LEU A CA 1
ATOM 1412 C C . LEU A 1 180 ? 5.360 20.597 -27.787 1.00 54.62 180 LEU A C 1
ATOM 1414 O O . LEU A 1 180 ? 4.295 20.009 -27.662 1.00 54.62 180 LEU A O 1
ATOM 1418 N N . ARG A 1 181 ? 6.145 20.460 -28.865 1.00 50.88 181 ARG A N 1
ATOM 1419 C CA . ARG A 1 181 ? 5.864 19.552 -29.983 1.00 50.88 181 ARG A CA 1
ATOM 1420 C C . ARG A 1 181 ? 5.834 18.093 -29.530 1.00 50.88 181 ARG A C 1
ATOM 1422 O O . ARG A 1 181 ? 4.860 17.407 -29.797 1.00 50.88 181 ARG A O 1
ATOM 1429 N N . GLN A 1 182 ? 6.812 17.691 -28.719 1.00 52.41 182 GLN A N 1
ATOM 1430 C CA . GLN A 1 182 ? 6.831 16.378 -28.079 1.00 52.41 182 GLN A CA 1
ATOM 1431 C C . GLN A 1 182 ? 5.612 16.174 -27.161 1.00 52.41 182 GLN A C 1
ATOM 1433 O O . GLN A 1 182 ? 5.025 15.119 -27.200 1.00 52.41 182 GLN A O 1
ATOM 1438 N N . TYR A 1 183 ? 5.154 17.190 -26.422 1.00 53.38 183 TYR A N 1
ATOM 1439 C CA . TYR A 1 183 ? 3.978 17.136 -25.532 1.00 53.38 183 TYR A CA 1
ATOM 1440 C C . TYR A 1 183 ? 2.637 16.954 -26.264 1.00 53.38 183 TYR A C 1
ATOM 1442 O O . TYR A 1 183 ? 1.683 16.448 -25.681 1.00 53.38 183 TYR A O 1
ATOM 1450 N N . PHE A 1 184 ? 2.551 17.410 -27.518 1.00 51.66 184 PHE A N 1
ATOM 1451 C CA . PHE A 1 184 ? 1.400 17.178 -28.396 1.00 51.66 184 PHE A CA 1
ATOM 1452 C C . PHE A 1 184 ? 1.541 15.883 -29.214 1.00 51.66 184 PHE A C 1
ATOM 1454 O O . PHE A 1 184 ? 0.526 15.299 -29.574 1.00 51.66 184 PHE A O 1
ATOM 1461 N N . GLU A 1 185 ? 2.769 15.431 -29.481 1.00 50.91 185 GLU A N 1
ATOM 1462 C CA . GLU A 1 185 ? 3.083 14.153 -30.140 1.00 50.91 185 GLU A CA 1
ATOM 1463 C C . GLU A 1 185 ? 3.090 12.954 -29.157 1.00 50.91 185 GLU A C 1
ATOM 1465 O O . GLU A 1 185 ? 2.977 11.821 -29.604 1.00 50.91 185 GLU A O 1
ATOM 1470 N N . ASP A 1 186 ? 3.158 13.187 -27.836 1.00 46.81 186 ASP A N 1
ATOM 1471 C CA . ASP A 1 186 ? 3.087 12.170 -26.759 1.00 46.81 186 ASP A CA 1
ATOM 1472 C C . ASP A 1 186 ? 1.644 11.745 -26.427 1.00 46.81 186 ASP A C 1
ATOM 1474 O O . ASP A 1 186 ? 1.425 10.910 -25.551 1.00 46.81 186 ASP A O 1
ATOM 1478 N N . PHE A 1 187 ? 0.648 12.263 -27.158 1.00 47.25 187 PHE A N 1
ATOM 1479 C CA . PHE A 1 187 ? -0.561 11.485 -27.447 1.00 47.25 187 PHE A CA 1
ATOM 1480 C C . PHE A 1 187 ? -0.166 10.378 -28.434 1.00 47.25 187 PHE A C 1
ATOM 1482 O O . PHE A 1 187 ? -0.579 10.382 -29.594 1.00 47.25 187 PHE A O 1
ATOM 1489 N N . GLY A 1 188 ? 0.724 9.489 -27.989 1.00 46.31 188 GLY A N 1
ATOM 1490 C CA . GLY A 1 188 ? 1.025 8.260 -28.695 1.00 46.31 188 GLY A CA 1
ATOM 1491 C C . GLY A 1 188 ? -0.283 7.517 -28.908 1.00 46.31 188 GLY A C 1
ATOM 1492 O O . GLY A 1 188 ? -1.140 7.511 -28.027 1.00 46.31 188 GLY A O 1
ATOM 1493 N N . ASP A 1 189 ? -0.445 6.963 -30.104 1.00 48.44 189 ASP A N 1
ATOM 1494 C CA . ASP A 1 189 ? -1.563 6.094 -30.445 1.00 48.44 189 ASP A CA 1
ATOM 1495 C C . ASP A 1 189 ? -1.738 5.069 -29.318 1.00 48.44 189 ASP A C 1
ATOM 1497 O O . ASP A 1 189 ? -0.791 4.338 -29.009 1.00 48.44 189 ASP A O 1
ATOM 1501 N N . ASP A 1 190 ? -2.905 5.055 -28.664 1.00 51.16 190 ASP A N 1
ATOM 1502 C CA . ASP A 1 190 ? -3.174 4.228 -27.475 1.00 51.16 190 ASP A CA 1
ATOM 1503 C C . ASP A 1 190 ? -2.804 2.743 -27.723 1.00 51.16 190 ASP A C 1
ATOM 1505 O O . ASP A 1 190 ? -2.437 2.017 -26.797 1.00 51.16 190 ASP A O 1
ATOM 1509 N N . GLY A 1 191 ? -2.794 2.313 -28.994 1.00 49.44 191 GLY A N 1
ATOM 1510 C CA . GLY A 1 191 ? -2.341 0.995 -29.438 1.00 49.44 191 GLY A CA 1
ATOM 1511 C C . GLY A 1 191 ? -0.849 0.685 -29.225 1.00 49.44 191 GLY A C 1
ATOM 1512 O O . GLY A 1 191 ? -0.523 -0.442 -28.857 1.00 49.44 191 GLY A O 1
ATOM 1513 N N . GLU A 1 192 ? 0.073 1.643 -29.383 1.00 46.25 192 GLU A N 1
ATOM 1514 C CA . GLU A 1 192 ? 1.517 1.390 -29.188 1.00 46.25 192 GLU A CA 1
ATOM 1515 C C . GLU A 1 192 ? 1.891 1.274 -27.700 1.00 46.25 192 GLU A C 1
ATOM 1517 O O . GLU A 1 192 ? 2.855 0.589 -27.333 1.00 46.25 192 GLU A O 1
ATOM 1522 N N . GLN A 1 193 ? 1.135 1.937 -26.819 1.00 47.53 193 GLN A N 1
ATOM 1523 C CA . GLN A 1 193 ? 1.347 1.867 -25.375 1.00 47.53 193 GLN A CA 1
ATOM 1524 C C . GLN A 1 193 ? 0.844 0.534 -24.799 1.00 47.53 193 GLN A C 1
ATOM 1526 O O . GLN A 1 193 ? 1.528 -0.057 -23.959 1.00 47.53 193 GLN A O 1
ATOM 1531 N N . GLU A 1 194 ? -0.285 0.017 -25.296 1.00 48.31 194 GLU A N 1
ATOM 1532 C CA . GLU A 1 194 ? -0.744 -1.341 -24.982 1.00 48.31 194 GLU A CA 1
ATOM 1533 C C . GLU A 1 194 ? 0.228 -2.406 -25.512 1.00 48.31 194 GLU A C 1
ATOM 1535 O O . GLU A 1 194 ? 0.604 -3.306 -24.759 1.00 48.31 194 GLU A O 1
ATOM 1540 N N . GLU A 1 195 ? 0.727 -2.279 -26.749 1.00 45.47 195 GLU A N 1
ATOM 1541 C CA . GLU A 1 195 ? 1.689 -3.239 -27.314 1.00 45.47 195 GLU A CA 1
ATOM 1542 C C . GLU A 1 195 ? 2.999 -3.306 -26.519 1.00 45.47 195 GLU A C 1
ATOM 1544 O O . GLU A 1 195 ? 3.509 -4.399 -26.280 1.00 45.47 195 GLU A O 1
ATOM 1549 N N . ARG A 1 196 ? 3.521 -2.173 -26.031 1.00 47.16 196 ARG A N 1
ATOM 1550 C CA . ARG A 1 196 ? 4.748 -2.136 -25.211 1.00 47.16 196 ARG A CA 1
ATOM 1551 C C . ARG A 1 196 ? 4.586 -2.772 -23.833 1.00 47.16 196 ARG A C 1
ATOM 1553 O O . ARG A 1 196 ? 5.526 -3.393 -23.330 1.00 47.16 196 ARG A O 1
ATOM 1560 N N . ILE A 1 197 ? 3.410 -2.624 -23.222 1.00 51.66 197 ILE A N 1
ATOM 1561 C CA . ILE A 1 197 ? 3.076 -3.264 -21.941 1.00 51.66 197 ILE A CA 1
ATOM 1562 C C . ILE A 1 197 ? 2.904 -4.775 -22.142 1.00 51.66 197 ILE A C 1
ATOM 1564 O O . ILE A 1 197 ? 3.377 -5.563 -21.322 1.00 51.66 197 ILE A O 1
ATOM 1568 N N . ILE A 1 198 ? 2.296 -5.184 -23.258 1.00 50.22 198 ILE A N 1
ATOM 1569 C CA . ILE A 1 198 ? 2.106 -6.593 -23.625 1.00 50.22 198 ILE A CA 1
ATOM 1570 C C . ILE A 1 198 ? 3.437 -7.255 -24.027 1.00 50.22 198 ILE A C 1
ATOM 1572 O O . ILE A 1 198 ? 3.656 -8.426 -23.717 1.00 50.22 198 ILE A O 1
ATOM 1576 N N . SER A 1 199 ? 4.357 -6.525 -24.668 1.00 40.72 199 SER A N 1
ATOM 1577 C CA . SER A 1 199 ? 5.612 -7.071 -25.201 1.00 40.72 199 SER A CA 1
ATOM 1578 C C . SER A 1 199 ? 6.785 -7.089 -24.212 1.00 40.72 199 SER A C 1
ATOM 1580 O O . SER A 1 199 ? 7.876 -7.521 -24.583 1.00 40.72 199 SER A O 1
ATOM 1582 N N . GLY A 1 200 ? 6.610 -6.612 -22.975 1.00 35.84 200 GLY A N 1
ATOM 1583 C CA . GLY A 1 200 ? 7.631 -6.701 -21.921 1.00 35.84 200 GLY A CA 1
ATOM 1584 C C . GLY A 1 200 ? 8.927 -5.917 -22.185 1.00 35.84 200 GLY A C 1
ATOM 1585 O O . GLY A 1 200 ? 9.970 -6.276 -21.646 1.00 35.84 200 GLY A O 1
ATOM 1586 N N . LEU A 1 201 ? 8.883 -4.861 -23.006 1.00 43.75 201 LEU A N 1
ATOM 1587 C CA . LEU A 1 201 ? 10.043 -4.023 -23.345 1.00 43.75 201 LEU A CA 1
ATOM 1588 C C . LEU A 1 201 ? 10.006 -2.687 -22.590 1.00 43.75 201 LEU A C 1
ATOM 1590 O O . LEU A 1 201 ? 9.861 -1.625 -23.196 1.00 43.75 201 LEU A O 1
ATOM 1594 N N . ALA A 1 202 ? 10.137 -2.740 -21.267 1.00 40.69 202 ALA A N 1
ATOM 1595 C CA . ALA A 1 202 ? 10.387 -1.554 -20.453 1.00 40.69 202 ALA A CA 1
ATOM 1596 C C . ALA A 1 202 ? 11.801 -1.634 -19.854 1.00 40.69 202 ALA A C 1
ATOM 1598 O O . ALA A 1 202 ? 12.053 -2.496 -19.013 1.00 40.69 202 ALA A O 1
ATOM 1599 N N . ASP A 1 203 ? 12.696 -0.747 -20.305 1.00 36.19 203 ASP A N 1
ATOM 1600 C CA . ASP A 1 203 ? 13.913 -0.356 -19.571 1.00 36.19 203 ASP A CA 1
ATOM 1601 C C . ASP A 1 203 ? 13.571 0.686 -18.487 1.00 36.19 203 ASP A C 1
ATOM 1603 O O . ASP A 1 203 ? 12.750 1.597 -18.766 1.00 36.19 203 ASP A O 1
#

=== Feature glossary ===
A reading guide for the features in this record.

Start from the sequence.

  · Sequence gives the chain of amino acids in standard one-letter code (A=alanine, C=cysteine, …, Y=tyrosine), read N→C. It is the only feature that is directly encoded by the gene; all structural features are derived from the folded form of this sequence.

Fold it, and you get atomic coordinates and the backbone conformation that goes with them.

  · Structure coordinates are given as an mmCIF _atom_site loop: one row per atom with element, residue name, chain id, sequence number, and x/y/z position in Å. Only the four main-chain atoms per residue are included here; side chains are omitted to keep the record compact.

  · Backbone dihedral angles. Every residue except chain termini has a φ (preceding-C → N → Cα → C) and a ψ (N → Cα → C → next-N). They are reported in degrees following the IUPAC sign convention. Secondary structure is essentially a statement about which (φ, ψ) basin each residue occupies.

  · Eight-state secondary structure (DSSP): H is the canonical α-helix, G the tighter 3₁₀-helix, I the wider π-helix; E/B are β-structure, T and S are turns and bends, and '-' is everything else. DSSP derives these from the pattern of main-chain N–H···O=C hydrogen bonds, not from the sequence.

  · SS3 is a coarse helix/strand/coil call (letters a/b/c) made by the P-SEA algorithm from inter-Cα distances and dihedrals. It is less detailed than DSSP but needs only Cα positions.

Summarize the fold with a handful of shape descriptors and a per-residue structural alphabet.

  · Radius of gyration (Rg) is the root-mean-square distance of Cα atoms from their centroid — a single number for overall size and compactness. A globular domain of N residues has Rg ≈ 2.2·N^0.38 Å; an extended or disordered chain has a much larger Rg. Th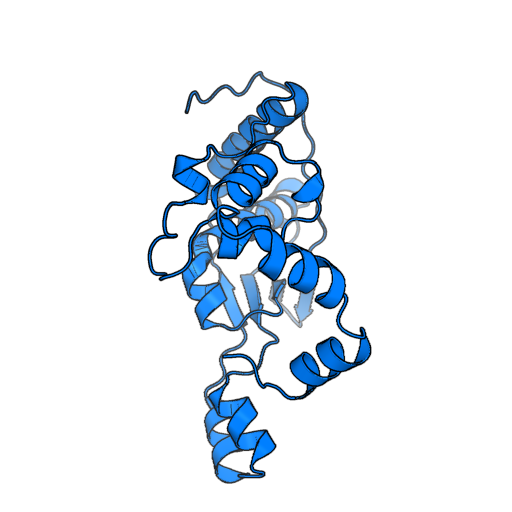e Cα contact count is the number of residue pairs whose Cα atoms are within 8 Å and are more than four positions apart in sequence — a standard proxy for tertiary packing density. The bounding box is the smallest axis-aligned box enclosing all Cα atoms.

  · 3Di is Foldseek's structural alphabet. Each residue is assigned one of twenty discrete states based on how its Cα sits relative to its spatial (not sequential) neighbors. Aligning 3Di strings finds structural homologs roughly as well as full 3D superposition, but orders of magnitude faster.

  · Solvent-accessible surface area (SASA) is the area in Å² traced out by the centre of a 1.4 Å probe sphere (a water molecule) rolled over the protein's van der Waals surface (Shrake–Rupley / Lee–Richards construction). Buried residues have near-zero SASA; fully exposed residues can exceed 200 Å². The total SASA scales roughly with the number of surface residues.

Ask how reliable the model is.

  · For AlphaFold models, the B-factor field carries pLDDT — the model's own estimate of local accuracy on a 0–100 scale. Regions with pLDDT<50 should be treated as essentially unmodeled; they often correspond to intrinsically disordered segments.

  · For experimental (PDB) structures, the B-factor (temperature factor) quantifies the positional spread of each atom in the crystal — a combination of thermal vibration and static disorder — in units of Å². High B-factors mark flexible loops or poorly resolved regions; low B-factors mark the rigid, well-ordered core.

  · Predicted Aligned Error (PAE) is an AlphaFold confidence matrix: entry (i, j) is the expected error in the position of residue j, in ångströms, when the prediction is superimposed on the true structure at residue i. Low PAE within a block of residues means that block is internally rigid and well-predicted; high PAE between two blocks means their relative placement is uncertain even if each block individually is confident.

Place it in context: what it resembles, what it is annotated as, and how it looks.

  · Structural nearest neighbors (via Foldseek easy-search vs the PDB). Reported per hit: target PDB id, E-value, and alignment TM-score. A TM-score above ~0.5 is the conventional threshold for 'same fold'.

  · Functional annotations link the protein to curated databases. InterPro entries identify conserved domains and families by matching the sequence against member-database signatures (Pfam, PROSITE, CDD, …). Gene Ontology (GO) terms describe molecular function, biological process, and cellular component in a controlled vocabulary. CATH places the structure in a hierarchical fold classification (Class/Architecture/Topology/Homologous-superfamily). The organism is the source species.

  · The contact map is a binary N×N matrix image: pixel (i, j) is dark where Cα_i and Cα_j are within 8 Å and |i−j|>4. Because the |i−j|>4 filter removes local helical contacts, off-diagonal stripes parallel to the main diagonal indicate parallel β-sheets; stripes perpendicular to it indicate antiparallel β-sheets. The Ramachandran plot scatters every residue's (φ, ψ) pair against the sterically allowed regions. The PAE heatmap renders the predicted-aligned-error matrix.

  · Six rendered views show the 3D structure from the faces of a cube — i.e. along ±x, ±y, ±z. Rendering representation is drawn randomly per protein from cartoon (secondary-structure ribbons), sticks (backbone bonds), or molecular surface; coloring is either N→C rainbow (blue at the N-terminus through red at the C-terminus) or one color per chain.